Protein AF-A0A3D1G4Z1-F1 (afdb_monomer)

Radius of gyration: 46.93 Å; Cα contacts (8 Å, |Δi|>4): 241; chains: 1; bounding box: 98×48×116 Å

Secondary structure (DSSP, 8-state):
----S------SS--SS-HHHHHHHHHHTTSS-----HHHHHHHHHHT-BTTEETTEEGGGTTSHHHHHHHHHHHHHHH-PPPPPPHHHHHHHHHTS-------S--HHHHHHHHHHHHHHHHHHHHHHHHHHHHHHHHHHHHHHHHHHHHHHHHHHH----TTHHHHHHHHHHHHHHHHHH-S-HHHHHHHHHHHHHHHHHHHHHHHIIIIIHHHTT-HHHHHHHHHHHHHHHHHHHHHHH-SS--PPPPPTTTSSEEEEETTEEEEHHHHHHHHHHHHHHHHHHHHHHHSHHHHHHHHHHH-HHHHHHTT--HHHHHHH-

Mean predicted aligned error: 14.76 Å

Solvent-accessible surface area (backbone atoms only — not comparable to full-atom values): 18340 Å² total; per-residue (Å²): 127,91,70,67,98,64,81,76,76,79,78,89,65,79,71,93,61,50,71,69,59,51,46,47,52,31,31,78,70,68,76,42,80,82,63,68,52,74,66,58,51,51,52,49,54,59,72,62,49,53,96,67,18,48,85,95,44,54,58,87,64,46,83,44,70,68,43,43,50,54,54,47,52,51,41,26,76,77,70,68,46,82,64,69,72,50,72,67,56,51,50,50,56,49,71,75,51,86,87,74,90,77,80,88,63,78,42,63,68,56,54,47,52,52,50,53,52,50,53,54,50,50,52,54,52,48,52,37,43,53,51,43,52,50,51,51,50,48,27,54,50,25,54,51,47,56,57,47,52,57,51,51,49,41,32,62,54,67,74,45,64,64,63,30,56,67,53,45,55,50,51,26,55,48,41,31,48,56,36,45,75,75,33,88,48,46,63,60,18,53,67,51,16,54,62,49,18,53,51,54,38,48,51,51,49,41,50,45,37,68,72,49,47,67,82,30,72,95,36,63,69,60,35,33,54,50,27,40,52,48,28,54,52,51,52,50,51,47,34,71,75,70,40,89,63,87,80,83,75,77,65,28,79,86,40,67,45,58,56,68,80,48,102,70,31,64,49,44,34,51,45,54,50,47,36,53,47,32,53,49,51,50,52,50,49,50,44,41,48,73,73,36,69,66,26,50,53,49,54,41,34,48,75,40,44,69,62,30,42,76,72,73,43,61,51,71,62,49,65,62,74,95

Structure (mmCIF, N/CA/C/O backbone):
data_AF-A0A3D1G4Z1-F1
#
_entry.id   AF-A0A3D1G4Z1-F1
#
loop_
_atom_site.group_PDB
_atom_site.id
_atom_site.type_symbol
_atom_site.label_atom_id
_atom_site.label_alt_id
_atom_site.label_comp_id
_atom_site.label_asym_id
_atom_site.label_entity_id
_atom_site.label_seq_id
_atom_site.pdbx_PDB_ins_code
_atom_site.Cartn_x
_atom_site.Cartn_y
_atom_site.Cartn_z
_atom_site.occupancy
_atom_site.B_iso_or_equiv
_atom_site.auth_seq_id
_atom_site.auth_comp_id
_atom_site.auth_asym_id
_atom_site.auth_atom_id
_atom_site.pdbx_PDB_model_num
ATOM 1 N N . ASP A 1 1 ? 25.487 6.520 -45.404 1.00 34.69 1 ASP A N 1
ATOM 2 C CA . ASP A 1 1 ? 24.084 6.194 -45.075 1.00 34.69 1 ASP A CA 1
ATOM 3 C C . ASP A 1 1 ? 23.937 4.699 -44.858 1.00 34.69 1 ASP A C 1
ATOM 5 O O . ASP A 1 1 ? 24.035 3.944 -45.818 1.00 34.69 1 ASP A O 1
ATOM 9 N N . GLY A 1 2 ? 23.780 4.261 -43.602 1.00 41.38 2 GLY A N 1
ATOM 10 C CA . GLY A 1 2 ? 23.610 2.853 -43.200 1.00 41.38 2 GLY A CA 1
ATOM 11 C C . GLY A 1 2 ? 22.296 2.243 -43.693 1.00 41.38 2 GLY A C 1
ATOM 12 O O . GLY A 1 2 ? 21.424 1.873 -42.911 1.00 41.38 2 GLY A O 1
ATOM 13 N N . THR A 1 3 ? 22.143 2.178 -45.008 1.00 36.41 3 THR A N 1
ATOM 14 C CA . THR A 1 3 ? 20.987 1.608 -45.676 1.00 36.41 3 THR A CA 1
ATOM 15 C C . THR A 1 3 ? 21.224 0.123 -45.880 1.00 36.41 3 THR A C 1
ATOM 17 O O . THR A 1 3 ? 22.095 -0.271 -46.637 1.00 36.41 3 THR A O 1
ATOM 20 N N . SER A 1 4 ? 20.395 -0.661 -45.189 1.00 37.72 4 SER A N 1
ATOM 21 C CA . SER A 1 4 ? 19.897 -1.973 -45.595 1.00 37.72 4 SER A CA 1
ATOM 22 C C . SER A 1 4 ? 20.929 -3.078 -45.854 1.00 37.72 4 SER A C 1
ATOM 24 O O . SER A 1 4 ? 21.808 -2.977 -46.699 1.00 37.72 4 SER A O 1
ATOM 26 N N . GLY A 1 5 ? 20.709 -4.233 -45.224 1.00 41.78 5 GLY A N 1
ATOM 27 C CA . GLY A 1 5 ? 21.262 -5.523 -45.647 1.00 41.78 5 GLY A CA 1
ATOM 28 C C . GLY A 1 5 ? 20.735 -5.984 -47.014 1.00 41.78 5 GLY A C 1
ATOM 29 O O . GLY A 1 5 ? 20.356 -7.139 -47.176 1.00 41.78 5 GLY A O 1
ATOM 30 N N . SER A 1 6 ? 20.673 -5.093 -48.001 1.00 34.03 6 SER A N 1
ATOM 31 C CA . SER A 1 6 ? 20.605 -5.465 -49.401 1.00 34.03 6 SER A CA 1
ATOM 32 C C . SER A 1 6 ? 22.018 -5.806 -49.839 1.00 34.03 6 SER A C 1
ATOM 34 O O . SER A 1 6 ? 22.870 -4.924 -49.928 1.00 34.03 6 SER A O 1
ATOM 36 N N . VAL A 1 7 ? 22.253 -7.084 -50.126 1.00 39.06 7 VAL A N 1
ATOM 37 C CA . VAL A 1 7 ? 23.378 -7.509 -50.957 1.00 39.06 7 VAL A CA 1
ATOM 38 C C . VAL A 1 7 ? 23.274 -6.706 -52.255 1.00 39.06 7 VAL A C 1
ATOM 40 O O . VAL A 1 7 ? 22.438 -7.010 -53.107 1.00 39.06 7 VAL A O 1
ATOM 43 N N . MET A 1 8 ? 24.051 -5.629 -52.385 1.00 35.47 8 MET A N 1
ATOM 44 C CA . MET A 1 8 ? 24.253 -5.000 -53.681 1.00 35.47 8 MET A CA 1
ATOM 45 C C . MET A 1 8 ? 25.000 -6.026 -54.526 1.00 35.47 8 MET A C 1
ATOM 47 O O . MET A 1 8 ? 26.216 -6.164 -54.431 1.00 35.47 8 MET A O 1
ATOM 51 N N . LEU A 1 9 ? 24.268 -6.765 -55.356 1.00 39.78 9 LEU A N 1
ATOM 52 C CA . LEU A 1 9 ? 24.855 -7.324 -56.563 1.00 39.78 9 LEU A CA 1
ATOM 53 C C . LEU A 1 9 ? 25.221 -6.118 -57.423 1.00 39.78 9 LEU A C 1
ATOM 55 O O . LEU A 1 9 ? 24.351 -5.513 -58.049 1.00 39.78 9 LEU A O 1
ATOM 59 N N . MET A 1 10 ? 26.490 -5.712 -57.352 1.00 38.62 10 MET A N 1
ATOM 60 C CA . MET A 1 10 ? 27.015 -4.583 -58.106 1.00 38.62 10 MET A CA 1
ATOM 61 C C . MET A 1 10 ? 26.732 -4.800 -59.591 1.00 38.62 10 MET A C 1
ATOM 63 O O . MET A 1 10 ? 27.326 -5.662 -60.239 1.00 38.62 10 MET A O 1
ATOM 67 N N . SER A 1 11 ? 25.780 -4.043 -60.134 1.00 39.62 11 SER A N 1
ATOM 68 C CA . SER A 1 11 ? 25.512 -4.056 -61.563 1.00 39.62 11 SER A CA 1
ATOM 69 C C . SER A 1 11 ? 26.569 -3.207 -62.266 1.00 39.62 11 SER A C 1
ATOM 71 O O . SER A 1 11 ? 26.560 -1.985 -62.149 1.00 39.62 11 SER A O 1
ATOM 73 N N . GLY A 1 12 ? 27.451 -3.856 -63.022 1.00 46.31 12 GLY A N 1
ATOM 74 C CA . GLY A 1 12 ? 28.029 -3.292 -64.246 1.00 46.31 12 GLY A CA 1
ATOM 75 C C . GLY A 1 12 ? 28.887 -2.025 -64.139 1.00 46.31 12 GLY A C 1
ATOM 76 O O . GLY A 1 12 ? 28.889 -1.251 -65.092 1.00 46.31 12 GLY A O 1
ATOM 77 N N . ALA A 1 13 ? 29.633 -1.818 -63.053 1.00 48.66 13 ALA A N 1
ATOM 78 C CA . ALA A 1 13 ? 30.764 -0.884 -63.030 1.00 48.66 13 ALA A CA 1
ATOM 79 C C . ALA A 1 13 ? 32.092 -1.656 -62.942 1.00 48.66 13 ALA A C 1
ATOM 81 O O . ALA A 1 13 ? 32.100 -2.842 -62.608 1.00 48.66 13 ALA A O 1
ATOM 82 N N . THR A 1 14 ? 33.201 -0.997 -63.294 1.00 52.78 14 THR A N 1
ATOM 83 C CA . THR A 1 14 ? 34.571 -1.533 -63.186 1.00 52.78 14 THR A CA 1
ATOM 84 C C . THR A 1 14 ? 34.773 -2.248 -61.844 1.00 52.78 14 THR A C 1
ATOM 86 O O . THR A 1 14 ? 34.333 -1.689 -60.839 1.00 52.78 14 THR A O 1
ATOM 89 N N . PRO A 1 15 ? 35.417 -3.432 -61.797 1.00 57.22 15 PRO A N 1
ATOM 90 C CA . PRO A 1 15 ? 35.642 -4.146 -60.543 1.00 57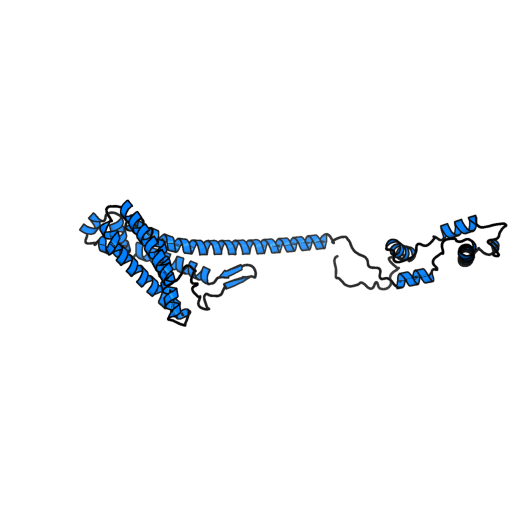.22 15 PRO A CA 1
ATOM 91 C C . PRO A 1 15 ? 36.267 -3.207 -59.504 1.00 57.22 15 PRO A C 1
ATOM 93 O O . PRO A 1 15 ? 37.321 -2.633 -59.764 1.00 57.22 15 PRO A O 1
ATOM 96 N N . GLU A 1 16 ? 35.620 -3.028 -58.347 1.00 62.16 16 GLU A N 1
ATOM 97 C CA . GLU A 1 16 ? 36.193 -2.247 -57.235 1.00 62.16 16 GLU A CA 1
ATOM 98 C C . GLU A 1 16 ? 37.461 -2.910 -56.670 1.00 62.16 16 GLU A C 1
ATOM 100 O O . GLU A 1 16 ? 38.280 -2.254 -56.030 1.00 62.16 16 GLU A O 1
ATOM 105 N N . LEU A 1 17 ? 37.633 -4.207 -56.942 1.00 70.00 17 LEU A N 1
ATOM 106 C CA . LEU A 1 17 ? 38.766 -5.021 -56.534 1.00 70.00 17 LEU A CA 1
ATOM 107 C C . LEU A 1 17 ? 39.486 -5.566 -57.775 1.00 70.00 17 LEU A C 1
ATOM 109 O O . LEU A 1 17 ? 38.895 -6.298 -58.572 1.00 70.00 17 LEU A O 1
ATOM 113 N N . ASP A 1 18 ? 40.760 -5.203 -57.936 1.00 79.62 18 ASP A N 1
ATOM 114 C CA . ASP A 1 18 ? 41.624 -5.750 -58.987 1.00 79.62 18 ASP A CA 1
ATOM 115 C C . ASP A 1 18 ? 41.819 -7.268 -58.807 1.00 79.62 18 ASP A C 1
ATOM 117 O O . ASP A 1 18 ? 41.839 -7.759 -57.679 1.00 79.62 18 ASP A O 1
ATOM 121 N N . GLN A 1 19 ? 41.994 -8.023 -59.898 1.00 78.31 19 GLN A N 1
ATOM 122 C CA . GLN A 1 19 ? 42.144 -9.488 -59.841 1.00 78.31 19 GLN A CA 1
ATOM 123 C C . GLN A 1 19 ? 43.360 -9.901 -59.007 1.00 78.31 19 GLN A C 1
ATOM 125 O O . GLN A 1 19 ? 43.271 -10.822 -58.196 1.00 78.31 19 GLN A O 1
ATOM 130 N N . THR A 1 20 ? 44.464 -9.167 -59.143 1.00 78.06 20 THR A N 1
ATOM 131 C CA . THR A 1 20 ? 45.687 -9.388 -58.364 1.00 78.06 20 THR A CA 1
ATOM 132 C C . THR A 1 20 ? 45.443 -9.140 -56.877 1.00 78.06 20 THR A C 1
ATOM 134 O O . THR A 1 20 ? 45.856 -9.932 -56.034 1.00 78.06 20 THR A O 1
ATOM 137 N N . ALA A 1 21 ? 44.720 -8.065 -56.548 1.00 79.50 21 ALA A N 1
ATOM 138 C CA . ALA A 1 21 ? 44.373 -7.723 -55.171 1.00 79.50 21 ALA A CA 1
ATOM 139 C C . ALA A 1 21 ? 43.399 -8.741 -54.554 1.00 79.50 21 ALA A C 1
ATOM 141 O O . ALA A 1 21 ? 43.578 -9.142 -53.407 1.00 79.50 21 ALA A O 1
ATOM 142 N N . ALA A 1 22 ? 42.405 -9.202 -55.318 1.00 81.06 22 ALA A N 1
ATOM 143 C CA . ALA A 1 22 ? 41.462 -10.236 -54.897 1.00 81.06 22 ALA A CA 1
ATOM 144 C C . ALA A 1 22 ? 42.171 -11.560 -54.598 1.00 81.06 22 ALA A C 1
ATOM 146 O O . ALA A 1 22 ? 41.915 -12.181 -53.567 1.00 81.06 22 ALA A O 1
ATOM 147 N N . TYR A 1 23 ? 43.093 -11.976 -55.468 1.00 83.50 23 TYR A N 1
ATOM 148 C CA . TYR A 1 23 ? 43.880 -13.180 -55.240 1.00 83.50 23 TYR A CA 1
ATOM 149 C C . TYR A 1 23 ? 44.808 -13.028 -54.031 1.00 83.50 23 TYR A C 1
ATOM 151 O O . TYR A 1 23 ? 44.869 -13.928 -53.198 1.00 83.50 23 TYR A O 1
ATOM 159 N N . GLN A 1 24 ? 45.457 -11.870 -53.869 1.00 82.75 24 GLN A N 1
ATOM 160 C CA . GLN A 1 24 ? 46.301 -11.606 -52.703 1.00 82.75 24 GLN A CA 1
ATOM 161 C C . GLN A 1 24 ? 45.509 -11.691 -51.391 1.00 82.75 24 GLN A C 1
ATOM 163 O O . GLN A 1 24 ? 45.987 -12.296 -50.439 1.00 82.75 24 GLN A O 1
ATOM 168 N N . MET A 1 25 ? 44.269 -11.189 -51.349 1.00 82.25 25 MET A N 1
ATOM 169 C CA . MET A 1 25 ? 43.396 -11.349 -50.178 1.00 82.25 25 MET A CA 1
ATOM 170 C C . MET A 1 25 ? 43.099 -12.821 -49.860 1.00 82.25 25 MET A C 1
ATOM 172 O O . MET A 1 25 ? 43.007 -13.188 -48.689 1.00 82.25 25 MET A O 1
ATOM 176 N N . LEU A 1 26 ? 42.962 -13.677 -50.880 1.00 85.00 26 LEU A N 1
ATOM 177 C CA . LEU A 1 26 ? 42.808 -15.120 -50.674 1.00 85.00 26 LEU A CA 1
ATOM 178 C C . LEU A 1 26 ? 44.094 -15.755 -50.137 1.00 85.00 26 LEU A C 1
ATOM 180 O O . LEU A 1 26 ? 44.009 -16.621 -49.270 1.00 85.00 26 LEU A O 1
ATOM 184 N N . VAL A 1 27 ? 45.265 -15.325 -50.613 1.00 85.38 27 VAL A N 1
ATOM 185 C CA . VAL A 1 27 ? 46.567 -15.790 -50.103 1.00 85.38 27 VAL A CA 1
ATOM 186 C C . VAL A 1 27 ? 46.756 -15.377 -48.642 1.00 85.38 27 VAL A C 1
ATOM 188 O O . VAL A 1 27 ? 47.056 -16.228 -47.807 1.00 85.38 27 VAL A O 1
ATOM 191 N N . ASP A 1 28 ? 46.499 -14.111 -48.307 1.00 85.56 28 ASP A N 1
ATOM 192 C CA . ASP A 1 28 ? 46.631 -13.575 -46.945 1.00 85.56 28 ASP A CA 1
ATOM 193 C C . ASP A 1 28 ? 45.689 -14.283 -45.954 1.00 85.56 28 ASP A C 1
ATOM 195 O O . ASP A 1 28 ? 46.035 -14.502 -44.792 1.00 85.56 28 ASP A O 1
ATOM 199 N N . ALA A 1 29 ? 44.502 -14.683 -46.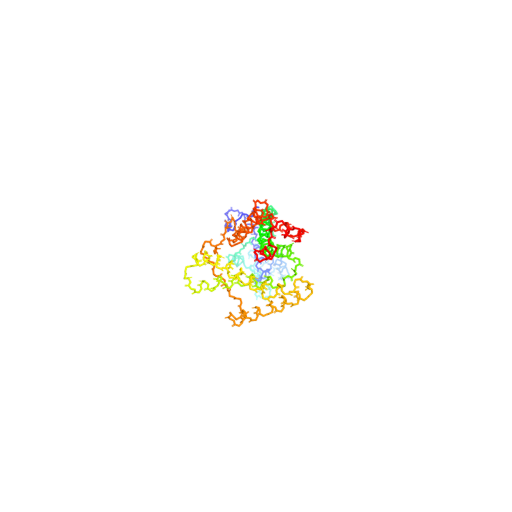419 1.00 84.56 29 ALA A N 1
ATOM 200 C CA . ALA A 1 29 ? 43.537 -15.460 -45.645 1.00 84.56 29 ALA A CA 1
ATOM 201 C C . ALA A 1 29 ? 43.822 -16.979 -45.635 1.00 84.56 29 ALA A C 1
ATOM 203 O O . ALA A 1 29 ? 43.105 -17.730 -44.971 1.00 84.56 29 ALA A O 1
ATOM 204 N N . GLY A 1 30 ? 44.854 -17.444 -46.349 1.00 84.31 30 GLY A N 1
ATOM 205 C CA . GLY A 1 30 ? 45.249 -18.854 -46.433 1.00 84.31 30 GLY A CA 1
ATOM 206 C C . GLY A 1 30 ? 44.356 -19.726 -47.325 1.00 84.31 30 GLY A C 1
ATOM 207 O O . GLY A 1 30 ? 44.423 -20.951 -47.242 1.00 84.31 30 GLY A O 1
ATOM 208 N N . PHE A 1 31 ? 43.516 -19.119 -48.167 1.00 82.06 31 PHE A N 1
ATOM 209 C CA . PHE A 1 31 ? 42.617 -19.803 -49.105 1.00 82.06 31 PHE A CA 1
ATOM 210 C C . PHE A 1 31 ? 43.238 -20.055 -50.489 1.00 82.06 31 PHE A C 1
ATOM 212 O O . PHE A 1 31 ? 42.678 -20.826 -51.269 1.00 82.06 31 PHE A O 1
ATOM 219 N N . ALA A 1 32 ? 44.380 -19.439 -50.805 1.00 83.69 32 ALA A N 1
ATOM 220 C CA . ALA A 1 32 ? 45.099 -19.625 -52.066 1.00 83.69 32 ALA A CA 1
ATOM 221 C C . ALA A 1 32 ? 46.622 -19.720 -51.854 1.00 83.69 32 ALA A C 1
ATOM 223 O O . ALA A 1 32 ? 47.145 -19.270 -50.835 1.00 83.69 32 ALA A O 1
ATOM 224 N N . ALA A 1 33 ? 47.336 -20.325 -52.808 1.00 78.25 33 ALA A N 1
ATOM 225 C CA . ALA A 1 33 ? 48.791 -20.477 -52.744 1.00 78.25 33 ALA A CA 1
ATOM 226 C C . ALA A 1 33 ? 49.513 -19.172 -53.120 1.00 78.25 33 ALA A C 1
ATOM 228 O O . ALA A 1 33 ? 49.091 -18.475 -54.048 1.00 78.25 33 ALA A O 1
ATOM 229 N N . GLU A 1 34 ? 50.614 -18.868 -52.424 1.00 74.44 34 GLU A N 1
ATOM 230 C CA . GLU A 1 34 ? 51.455 -17.701 -52.707 1.00 74.44 34 GLU A CA 1
ATOM 231 C C . GLU A 1 34 ? 52.036 -17.799 -54.124 1.00 74.44 34 GLU A C 1
ATOM 233 O O . GLU A 1 34 ? 52.624 -18.812 -54.502 1.00 74.44 34 GLU A O 1
ATOM 238 N N . THR A 1 35 ? 51.841 -16.744 -54.916 1.00 73.00 35 THR A N 1
ATOM 239 C CA . THR A 1 35 ? 52.317 -16.662 -56.299 1.00 73.00 35 THR A CA 1
ATOM 240 C C . THR A 1 35 ? 53.499 -15.702 -56.412 1.00 73.00 35 THR A C 1
ATOM 242 O O . THR A 1 35 ? 53.707 -14.802 -55.597 1.00 73.00 35 THR A O 1
ATOM 245 N N . ILE A 1 36 ? 54.288 -15.893 -57.456 1.00 74.50 36 ILE A N 1
ATOM 246 C CA . ILE A 1 36 ? 55.434 -15.069 -57.839 1.00 74.50 36 ILE A CA 1
ATOM 247 C C . ILE A 1 36 ? 54.963 -13.992 -58.814 1.00 74.50 36 ILE A C 1
ATOM 249 O O . ILE A 1 36 ? 54.297 -14.283 -59.805 1.00 74.50 36 ILE A O 1
ATOM 253 N N . SER A 1 37 ? 55.326 -12.735 -58.551 1.00 75.00 37 SER A N 1
ATOM 254 C CA . SER A 1 37 ? 54.995 -11.627 -59.451 1.00 75.00 37 SER A CA 1
ATOM 255 C C . SER A 1 37 ? 55.695 -11.771 -60.807 1.00 75.00 37 SER A C 1
ATOM 257 O O . SER A 1 37 ? 56.765 -12.377 -60.913 1.00 75.00 37 SER A O 1
ATOM 259 N N . SER A 1 38 ? 55.122 -11.153 -61.846 1.00 74.50 38 SER A N 1
ATOM 260 C CA . SER A 1 38 ? 55.712 -11.128 -63.196 1.00 74.50 38 SER A CA 1
ATOM 261 C C . SER A 1 38 ? 57.148 -10.584 -63.199 1.00 74.50 38 SER A C 1
ATOM 263 O O . SER A 1 38 ? 57.990 -11.070 -63.953 1.00 74.50 38 SER A O 1
ATOM 265 N N . ASP A 1 39 ? 57.452 -9.637 -62.307 1.00 78.12 39 ASP A N 1
ATOM 266 C CA . ASP A 1 39 ? 58.796 -9.083 -62.130 1.00 78.12 39 ASP A CA 1
ATOM 267 C C . ASP A 1 39 ? 59.773 -10.119 -61.562 1.00 78.12 39 ASP A C 1
ATOM 269 O O . ASP A 1 39 ? 60.824 -10.352 -62.153 1.00 78.12 39 ASP A O 1
ATOM 273 N N . LYS A 1 40 ? 59.396 -10.833 -60.491 1.00 80.81 40 LYS A N 1
ATOM 274 C CA . LYS A 1 40 ? 60.226 -11.901 -59.905 1.00 80.81 40 LYS A CA 1
ATOM 275 C C . LYS A 1 40 ? 60.431 -13.073 -60.869 1.00 80.81 40 LYS A C 1
ATOM 277 O O . LYS A 1 40 ? 61.512 -13.664 -60.921 1.00 80.81 40 LYS A O 1
ATOM 282 N N . ARG A 1 41 ? 59.408 -13.402 -61.664 1.00 83.50 41 ARG A N 1
ATOM 283 C CA . ARG A 1 41 ? 59.499 -14.384 -62.756 1.00 83.50 41 ARG A CA 1
ATOM 284 C C . ARG A 1 41 ? 60.535 -13.936 -63.792 1.00 83.50 41 ARG A C 1
ATOM 286 O O . ARG A 1 41 ? 61.402 -14.720 -64.164 1.00 83.50 41 ARG A O 1
ATOM 293 N N . ASN A 1 42 ? 60.480 -12.675 -64.226 1.00 85.19 42 ASN A N 1
ATOM 294 C CA . ASN A 1 42 ? 61.434 -12.109 -65.184 1.00 85.19 42 ASN A CA 1
ATOM 295 C C . ASN A 1 42 ? 62.869 -12.078 -64.633 1.00 85.19 42 ASN A C 1
ATOM 297 O O . ASN A 1 42 ? 63.795 -12.433 -65.356 1.00 85.19 42 ASN A O 1
ATOM 301 N N . GLU A 1 43 ? 63.057 -11.713 -63.364 1.00 85.56 43 GLU A N 1
ATOM 302 C CA . GLU A 1 43 ? 64.358 -11.765 -62.680 1.00 85.56 43 GLU A CA 1
ATOM 303 C C . GLU A 1 43 ? 64.928 -13.186 -62.665 1.00 85.56 43 GLU A C 1
ATOM 305 O O . GLU A 1 43 ? 66.083 -13.396 -63.033 1.00 85.56 43 GLU A O 1
ATOM 310 N N . SER A 1 44 ? 64.092 -14.176 -62.350 1.00 84.12 44 SER A N 1
ATOM 311 C CA . SER A 1 44 ? 64.490 -15.586 -62.375 1.00 84.12 44 SER A CA 1
ATOM 312 C C . SER A 1 44 ? 64.883 -16.045 -63.786 1.00 84.12 44 SER A C 1
ATOM 314 O O . SER A 1 44 ? 65.866 -16.760 -63.962 1.00 84.12 44 SER A O 1
ATOM 316 N N . LEU A 1 45 ? 64.157 -15.619 -64.827 1.00 84.81 45 LEU A N 1
ATOM 317 C CA . LEU A 1 45 ? 64.512 -15.942 -66.216 1.00 84.81 45 LEU A CA 1
ATOM 318 C C . LEU A 1 45 ? 65.871 -15.350 -66.613 1.00 84.81 45 LEU A C 1
ATOM 320 O O . LEU A 1 45 ? 66.600 -15.976 -67.378 1.00 84.81 45 LEU A O 1
ATOM 324 N N . ILE A 1 46 ? 66.216 -14.166 -66.099 1.00 85.81 46 ILE A N 1
ATOM 325 C CA . ILE A 1 46 ? 67.525 -13.538 -66.321 1.00 85.81 46 ILE A CA 1
ATOM 326 C C . ILE A 1 46 ? 68.623 -14.307 -65.579 1.00 85.81 46 ILE A C 1
ATOM 328 O O . ILE A 1 46 ? 69.685 -14.544 -66.149 1.00 85.81 46 ILE A O 1
ATOM 332 N N . GLU A 1 47 ? 68.371 -14.717 -64.335 1.00 85.81 47 GLU A N 1
ATOM 333 C CA . GLU A 1 47 ? 69.332 -15.457 -63.510 1.00 85.81 47 GLU A CA 1
ATOM 334 C C . GLU A 1 47 ? 69.693 -16.824 -64.112 1.00 85.81 47 GLU A C 1
ATOM 336 O O . GLU A 1 47 ? 70.863 -17.203 -64.138 1.00 85.81 47 GLU A O 1
ATOM 341 N N . PHE A 1 48 ? 68.706 -17.547 -64.647 1.00 83.44 48 PHE A N 1
ATOM 342 C CA . PHE A 1 48 ? 68.883 -18.899 -65.188 1.00 83.44 48 PHE A CA 1
ATOM 343 C C . PHE A 1 48 ? 69.131 -18.946 -66.709 1.00 83.44 48 PHE A C 1
ATOM 345 O O . PHE A 1 48 ? 69.112 -20.027 -67.308 1.00 83.44 48 PHE A O 1
ATOM 352 N N . ALA A 1 49 ? 69.375 -17.799 -67.350 1.00 83.62 49 ALA A N 1
ATOM 353 C CA . ALA A 1 49 ? 69.730 -17.729 -68.764 1.00 83.62 49 ALA A CA 1
ATOM 354 C C . ALA A 1 49 ? 71.215 -18.067 -68.988 1.00 83.62 49 ALA A C 1
ATOM 356 O O . ALA A 1 49 ? 72.106 -17.261 -68.722 1.00 83.62 49 ALA A O 1
ATOM 357 N N . GLU A 1 50 ? 71.495 -19.237 -69.566 1.00 80.62 50 GLU A N 1
ATOM 358 C CA . GLU A 1 50 ? 72.854 -19.691 -69.884 1.00 80.62 50 GLU A CA 1
ATOM 359 C C . GLU A 1 50 ? 73.062 -19.744 -71.407 1.00 80.62 50 GLU A C 1
ATOM 361 O O . GLU A 1 50 ? 72.268 -20.318 -72.151 1.00 80.62 50 GLU A O 1
ATOM 366 N N . ASN A 1 51 ? 74.150 -19.145 -71.908 1.00 77.62 51 ASN A N 1
ATOM 367 C CA . ASN A 1 51 ? 74.527 -19.170 -73.334 1.00 77.62 51 ASN A CA 1
ATOM 368 C C . ASN A 1 51 ? 73.413 -18.729 -74.312 1.00 77.62 51 ASN A C 1
ATOM 370 O O . ASN A 1 51 ? 73.299 -19.248 -75.423 1.00 77.62 51 ASN A O 1
ATOM 374 N N . GLY A 1 52 ? 72.584 -17.761 -73.910 1.00 78.88 52 GLY A N 1
ATOM 375 C CA . GLY A 1 52 ? 71.514 -17.223 -74.756 1.00 78.88 52 GLY A CA 1
ATOM 376 C C . GLY A 1 52 ? 70.270 -18.115 -74.857 1.00 78.88 52 GLY A C 1
ATOM 377 O O . GLY A 1 52 ? 69.446 -17.910 -75.758 1.00 78.88 52 GLY A O 1
ATOM 378 N N . ARG A 1 53 ? 70.125 -19.099 -73.960 1.00 80.44 53 ARG A N 1
ATOM 379 C CA . ARG A 1 53 ? 68.982 -20.018 -73.891 1.00 80.44 53 ARG A CA 1
ATOM 380 C C . ARG A 1 53 ? 68.567 -20.284 -72.442 1.00 80.44 53 ARG A C 1
ATOM 382 O O . ARG A 1 53 ? 69.361 -20.136 -71.519 1.00 80.44 53 ARG A O 1
ATOM 389 N N . ILE A 1 54 ? 67.327 -20.722 -72.267 1.00 82.00 54 ILE A N 1
ATOM 390 C CA . ILE A 1 54 ? 66.811 -21.303 -71.024 1.00 82.00 54 ILE A CA 1
ATOM 391 C C . ILE A 1 54 ? 66.409 -22.736 -71.374 1.00 82.00 54 ILE A C 1
ATOM 393 O O . ILE A 1 54 ? 65.399 -22.962 -72.041 1.00 82.00 54 ILE A O 1
ATOM 397 N N . GLY A 1 55 ? 67.277 -23.698 -71.047 1.00 79.31 55 GLY A N 1
ATOM 398 C CA . GLY A 1 55 ? 67.157 -25.069 -71.554 1.00 79.31 55 GLY A CA 1
ATOM 399 C C . GLY A 1 55 ? 67.184 -25.113 -73.088 1.00 79.31 55 GLY A C 1
ATOM 400 O O . GLY A 1 55 ? 68.122 -24.626 -73.725 1.00 79.31 55 GLY A O 1
ATOM 401 N N . ASP A 1 56 ? 66.119 -25.650 -73.686 1.00 77.44 56 ASP A N 1
ATOM 402 C CA . ASP A 1 56 ? 65.946 -25.730 -75.141 1.00 77.44 56 ASP A CA 1
ATOM 403 C C . ASP A 1 56 ? 65.262 -24.496 -75.756 1.00 77.44 56 ASP A C 1
ATOM 405 O O . ASP A 1 56 ? 65.098 -24.439 -76.975 1.00 77.44 56 ASP A O 1
ATOM 409 N N . ILE A 1 57 ? 64.914 -23.476 -74.965 1.00 83.81 57 ILE A N 1
ATOM 410 C CA . ILE A 1 57 ? 64.177 -22.292 -75.428 1.00 83.81 57 ILE A CA 1
ATOM 411 C C . ILE A 1 57 ? 65.162 -21.135 -75.699 1.00 83.81 57 ILE A C 1
ATOM 413 O O . ILE A 1 57 ? 65.866 -20.705 -74.781 1.00 83.81 57 ILE A O 1
ATOM 417 N N . PRO A 1 58 ? 65.265 -20.610 -76.938 1.00 84.38 58 PRO A N 1
ATOM 418 C CA . PRO A 1 58 ? 66.099 -19.443 -77.236 1.00 84.38 58 PRO A CA 1
ATOM 419 C C . PRO A 1 58 ? 65.571 -18.165 -76.568 1.00 84.38 58 PRO A C 1
ATOM 421 O O . PRO A 1 58 ? 64.376 -17.891 -76.619 1.00 84.38 58 PRO A O 1
ATOM 424 N N . LEU A 1 59 ? 66.450 -17.300 -76.048 1.00 83.94 59 LEU A N 1
ATOM 425 C CA . LEU A 1 59 ? 66.017 -16.004 -75.492 1.00 83.94 59 LEU A CA 1
ATOM 426 C C . LEU A 1 59 ? 65.323 -15.106 -76.532 1.00 83.94 59 LEU A C 1
ATOM 428 O O . LEU A 1 59 ? 64.489 -14.273 -76.185 1.00 83.94 59 LEU A O 1
ATOM 432 N N . SER A 1 60 ? 65.635 -15.290 -77.817 1.00 82.81 60 SER A N 1
ATOM 433 C CA . SER A 1 60 ? 65.037 -14.534 -78.923 1.00 82.81 60 SER A CA 1
ATOM 434 C C . SER A 1 60 ? 63.538 -14.783 -79.104 1.00 82.81 60 SER A C 1
ATOM 436 O O . SER A 1 60 ? 62.870 -13.952 -79.715 1.00 82.81 60 SER A O 1
ATOM 438 N N . THR A 1 61 ? 62.998 -15.881 -78.567 1.00 83.31 61 THR A N 1
ATOM 439 C CA . THR A 1 61 ? 61.564 -16.200 -78.632 1.00 83.31 61 THR A CA 1
ATOM 440 C C . THR A 1 61 ? 60.780 -15.704 -77.414 1.00 83.31 61 THR A C 1
ATOM 442 O O . THR A 1 61 ? 59.570 -15.872 -77.380 1.00 83.31 61 THR A O 1
ATOM 445 N N . LEU A 1 62 ? 61.430 -15.073 -76.425 1.00 85.06 62 LEU A N 1
ATOM 446 C CA . LEU A 1 62 ? 60.807 -14.595 -75.176 1.00 85.06 62 LEU A CA 1
ATOM 447 C C . LEU A 1 62 ? 60.248 -13.165 -75.268 1.00 85.06 62 LEU A C 1
ATOM 449 O O . LEU A 1 62 ? 60.168 -12.438 -74.274 1.00 85.06 62 LEU A O 1
ATOM 453 N N . ASN A 1 63 ? 59.876 -12.729 -76.468 1.00 84.12 63 ASN A N 1
ATOM 454 C CA . ASN A 1 63 ? 59.345 -11.390 -76.713 1.00 84.12 63 ASN A CA 1
ATOM 455 C C . ASN A 1 63 ? 57.880 -11.225 -76.266 1.00 84.12 63 ASN A C 1
ATOM 457 O O . ASN A 1 63 ? 57.427 -10.092 -76.109 1.00 84.12 63 ASN A O 1
ATOM 461 N N . THR A 1 64 ? 57.159 -12.317 -76.009 1.00 86.50 64 THR A N 1
ATOM 462 C CA . THR A 1 64 ? 55.787 -12.314 -75.476 1.00 86.50 64 THR A CA 1
ATOM 463 C C . THR A 1 64 ? 55.741 -12.790 -74.019 1.00 86.50 64 THR A C 1
ATOM 465 O O . THR A 1 64 ? 56.625 -13.520 -73.571 1.00 86.50 64 THR A O 1
ATOM 468 N N . GLU A 1 65 ? 54.715 -12.370 -73.268 1.00 82.06 65 GLU A N 1
ATOM 469 C CA . GLU A 1 65 ? 54.472 -12.829 -71.885 1.00 82.06 65 GLU A CA 1
ATOM 470 C C . GLU A 1 65 ? 54.297 -14.352 -71.817 1.00 82.06 65 GLU A C 1
ATOM 472 O O . GLU A 1 65 ? 54.953 -15.017 -71.025 1.00 82.06 65 GLU A O 1
ATOM 477 N N . GLU A 1 66 ? 53.520 -14.920 -72.739 1.00 82.06 66 GLU A N 1
ATOM 478 C CA . GLU A 1 66 ? 53.261 -16.362 -72.829 1.00 82.06 66 GLU A CA 1
ATOM 479 C C . GLU A 1 66 ? 54.539 -17.189 -73.070 1.00 82.06 66 GLU A C 1
ATOM 481 O O . GLU A 1 66 ? 54.718 -18.274 -72.511 1.00 82.06 66 GLU A O 1
ATOM 486 N N . ALA A 1 67 ? 55.478 -16.661 -73.863 1.00 84.00 67 ALA A N 1
ATOM 487 C CA . ALA A 1 67 ? 56.760 -17.320 -74.084 1.00 84.00 67 ALA A CA 1
ATOM 488 C C . ALA A 1 67 ? 57.653 -17.272 -72.834 1.00 84.00 67 ALA A C 1
ATOM 490 O O . ALA A 1 67 ? 58.333 -18.255 -72.534 1.00 84.00 67 ALA A O 1
ATOM 491 N N . ARG A 1 68 ? 57.632 -16.158 -72.084 1.00 85.62 68 ARG A N 1
ATOM 492 C CA . ARG A 1 68 ? 58.330 -16.029 -70.790 1.00 85.62 68 ARG A CA 1
ATOM 493 C C . ARG A 1 68 ? 57.752 -16.973 -69.741 1.00 85.62 68 ARG A C 1
ATOM 495 O O . ARG A 1 68 ? 58.511 -17.630 -69.038 1.00 85.62 68 ARG A O 1
ATOM 502 N N . ASP A 1 69 ? 56.435 -17.087 -69.693 1.00 85.00 69 ASP A N 1
ATOM 503 C CA . ASP A 1 69 ? 55.708 -18.016 -68.832 1.00 85.00 69 ASP A CA 1
ATOM 504 C C . ASP A 1 69 ? 56.061 -19.475 -69.113 1.00 85.00 69 ASP A C 1
ATOM 506 O O . ASP A 1 69 ? 56.426 -20.211 -68.200 1.00 85.00 69 ASP A O 1
ATOM 510 N N . THR A 1 70 ? 56.060 -19.871 -70.386 1.00 84.56 70 THR A N 1
ATOM 511 C CA . THR A 1 70 ? 56.431 -21.233 -70.797 1.00 84.56 70 THR A CA 1
ATOM 512 C C . THR A 1 70 ? 57.888 -21.553 -70.443 1.00 84.56 70 THR A C 1
ATOM 514 O O . THR A 1 70 ? 58.205 -22.656 -69.994 1.00 84.56 70 THR A O 1
ATOM 517 N N . ALA A 1 71 ? 58.794 -20.585 -70.618 1.00 84.25 71 ALA A N 1
ATOM 518 C CA . ALA A 1 71 ? 60.191 -20.740 -70.222 1.00 84.25 71 ALA A CA 1
ATOM 519 C C . ALA A 1 71 ? 60.362 -20.837 -68.702 1.00 84.25 71 ALA A C 1
ATOM 521 O O . ALA A 1 71 ? 61.227 -21.572 -68.225 1.00 84.25 71 ALA A O 1
ATOM 522 N N . TYR A 1 72 ? 59.523 -20.136 -67.942 1.00 85.12 72 TYR A N 1
ATOM 523 C CA . TYR A 1 72 ? 59.525 -20.213 -66.491 1.00 85.12 72 TYR A CA 1
ATOM 524 C C . TYR A 1 72 ? 58.974 -21.553 -65.989 1.00 85.12 72 TYR A C 1
ATOM 526 O O . TYR A 1 72 ? 59.588 -22.172 -65.125 1.00 85.12 72 TYR A O 1
ATOM 534 N N . ASP A 1 73 ? 57.891 -22.064 -66.577 1.00 84.81 73 ASP A N 1
ATOM 535 C CA . ASP A 1 73 ? 57.329 -23.380 -66.234 1.00 84.81 73 ASP A CA 1
ATOM 536 C C . ASP A 1 73 ? 58.337 -24.510 -66.458 1.00 84.81 73 ASP A C 1
ATOM 538 O O . ASP A 1 73 ? 58.429 -25.452 -65.667 1.00 84.81 73 ASP A O 1
ATOM 542 N N . TRP A 1 74 ? 59.158 -24.388 -67.505 1.00 84.69 74 TRP A N 1
ATOM 543 C CA . TRP A 1 74 ? 60.276 -25.298 -67.726 1.00 84.69 74 TRP A CA 1
ATOM 544 C C . TRP A 1 74 ? 61.299 -25.241 -66.577 1.00 84.69 74 TRP A C 1
ATOM 546 O O . TRP A 1 74 ? 61.760 -26.280 -66.104 1.00 84.69 74 TRP A O 1
ATOM 556 N N . LEU A 1 75 ? 61.631 -24.047 -66.070 1.00 84.56 75 LEU A N 1
ATOM 557 C CA . LEU A 1 75 ? 62.520 -23.891 -64.911 1.00 84.56 75 LEU A CA 1
ATOM 558 C C . LEU A 1 75 ? 61.908 -24.455 -63.623 1.00 84.56 75 LEU A C 1
ATOM 560 O O . LEU A 1 75 ? 62.621 -25.079 -62.839 1.00 84.56 75 LEU A O 1
ATOM 564 N N . VAL A 1 76 ? 60.602 -24.300 -63.412 1.00 84.38 76 VAL A N 1
ATOM 565 C CA . VAL A 1 76 ? 59.887 -24.901 -62.273 1.00 84.38 76 VAL A CA 1
ATOM 566 C C . VAL A 1 76 ? 60.047 -26.424 -62.283 1.00 84.38 76 VAL A C 1
ATOM 568 O O . VAL A 1 76 ? 60.472 -27.006 -61.284 1.00 84.38 76 VAL A O 1
ATOM 571 N N . LEU A 1 77 ? 59.804 -27.066 -63.430 1.00 83.88 77 LEU A N 1
ATOM 572 C CA . LEU A 1 77 ? 59.885 -28.523 -63.589 1.00 83.88 77 LEU A CA 1
ATOM 573 C C . LEU A 1 77 ? 61.315 -29.073 -63.477 1.00 83.88 77 LEU A C 1
ATOM 575 O O . LEU A 1 77 ? 61.525 -30.136 -62.892 1.00 83.88 77 LEU A O 1
ATOM 579 N N . ASN A 1 78 ? 62.300 -28.368 -64.039 1.00 84.69 78 ASN A N 1
ATOM 580 C CA . ASN A 1 78 ? 63.658 -28.894 -64.201 1.00 84.69 78 ASN A CA 1
ATOM 581 C C . ASN A 1 78 ? 64.663 -28.379 -63.161 1.00 84.69 78 ASN A C 1
ATOM 583 O O . ASN A 1 78 ? 65.702 -29.009 -62.955 1.00 84.69 78 ASN A O 1
ATOM 587 N N . ARG A 1 79 ? 64.399 -27.231 -62.528 1.00 80.69 79 ARG A N 1
ATOM 588 C CA . ARG A 1 79 ? 65.302 -26.568 -61.569 1.00 80.69 79 ARG A CA 1
ATOM 589 C C . ARG A 1 79 ? 64.670 -26.347 -60.191 1.00 80.69 79 ARG A C 1
ATOM 591 O O . ARG A 1 79 ? 65.368 -25.885 -59.294 1.00 80.69 79 ARG A O 1
ATOM 598 N N . GLY A 1 80 ? 63.404 -26.727 -59.997 1.00 78.88 80 GLY A N 1
ATOM 599 C CA . GLY A 1 80 ? 62.740 -26.705 -58.690 1.00 78.88 80 GLY A CA 1
ATOM 600 C C . GLY A 1 80 ? 62.375 -25.304 -58.198 1.00 78.88 80 GLY A C 1
ATOM 601 O O . GLY A 1 80 ? 62.355 -25.074 -56.990 1.00 78.88 80 GLY A O 1
ATOM 602 N N . LEU A 1 81 ? 62.124 -24.364 -59.115 1.00 81.75 81 LEU A N 1
ATOM 603 C CA . LEU A 1 81 ? 61.617 -23.035 -58.763 1.00 81.75 81 LEU A CA 1
ATOM 604 C C . LEU A 1 81 ? 60.159 -23.124 -58.262 1.00 81.75 81 LEU A C 1
ATOM 606 O O . LEU A 1 81 ? 59.455 -24.073 -58.614 1.00 81.75 81 LEU A O 1
ATOM 610 N N . PRO A 1 82 ? 59.683 -22.155 -57.456 1.00 79.25 82 PRO A N 1
ATOM 611 C CA . PRO A 1 82 ? 58.284 -22.100 -57.041 1.00 79.25 82 PRO A CA 1
ATOM 612 C C . PRO A 1 82 ? 57.348 -22.033 -58.260 1.00 79.25 82 PRO A C 1
ATOM 614 O O . PRO A 1 82 ? 57.624 -21.262 -59.180 1.00 79.25 82 PRO A O 1
ATOM 617 N N . PRO A 1 83 ? 56.250 -22.808 -58.295 1.00 77.69 83 PRO A N 1
ATOM 618 C CA . PRO A 1 83 ? 55.312 -22.759 -59.407 1.00 77.69 83 PRO A CA 1
ATOM 619 C C . PRO A 1 83 ? 54.628 -21.391 -59.475 1.00 77.69 83 PRO A C 1
ATOM 621 O O . PRO A 1 83 ? 54.220 -20.836 -58.453 1.00 77.69 83 PRO A O 1
ATOM 624 N N . ARG A 1 84 ? 54.475 -20.857 -60.690 1.00 81.31 84 ARG A N 1
ATOM 625 C CA . ARG A 1 84 ? 53.565 -19.733 -60.927 1.00 81.31 84 ARG A CA 1
ATOM 626 C C . ARG A 1 84 ? 52.129 -20.251 -60.924 1.00 81.31 84 ARG A C 1
ATOM 628 O O . ARG A 1 84 ? 51.879 -21.383 -61.330 1.00 81.31 84 ARG A O 1
ATOM 635 N N . VAL A 1 85 ? 51.193 -19.412 -60.508 1.00 77.12 85 VAL A N 1
ATOM 636 C CA . VAL A 1 85 ? 49.762 -19.706 -60.634 1.00 77.12 85 VAL A CA 1
ATOM 637 C C . VAL A 1 85 ? 49.302 -19.197 -61.993 1.00 77.12 85 VAL A C 1
ATOM 639 O O . VAL A 1 85 ? 49.563 -18.042 -62.331 1.00 77.12 85 VAL A O 1
ATOM 642 N N . ALA A 1 86 ? 48.658 -20.050 -62.790 1.00 76.12 86 ALA A N 1
ATOM 643 C CA . ALA A 1 86 ? 48.143 -19.637 -64.092 1.00 76.12 86 ALA A CA 1
ATOM 644 C C . ALA A 1 86 ? 46.969 -18.655 -63.929 1.00 76.12 86 ALA A C 1
ATOM 646 O O . ALA A 1 86 ? 46.173 -18.779 -62.996 1.00 76.12 86 ALA A O 1
ATOM 647 N N . ASP A 1 87 ? 46.800 -17.722 -64.869 1.00 73.81 87 ASP A N 1
ATOM 648 C CA . ASP A 1 87 ? 45.706 -16.737 -64.824 1.00 73.81 87 ASP A CA 1
ATOM 649 C C . ASP A 1 87 ? 44.317 -17.396 -64.729 1.00 73.81 87 ASP A C 1
ATOM 651 O O . ASP A 1 87 ? 43.416 -16.882 -64.061 1.00 73.81 87 ASP A O 1
ATOM 655 N N . ASP A 1 88 ? 44.141 -18.564 -65.352 1.00 75.50 88 ASP A N 1
ATOM 656 C CA . ASP A 1 88 ? 42.898 -19.338 -65.295 1.00 75.50 88 ASP A CA 1
ATOM 657 C C . ASP A 1 88 ? 42.658 -19.976 -63.917 1.00 75.50 88 ASP A C 1
ATOM 659 O O . ASP A 1 88 ? 41.516 -20.041 -63.448 1.00 75.50 88 ASP A O 1
ATOM 663 N N . GLU A 1 89 ? 43.721 -20.398 -63.229 1.00 79.69 89 GLU A N 1
ATOM 664 C CA . GLU A 1 89 ? 43.652 -20.903 -61.853 1.00 79.69 89 GLU A CA 1
ATOM 665 C C . GLU A 1 89 ? 43.334 -19.767 -60.878 1.00 79.69 89 GLU A C 1
ATOM 667 O O . GLU A 1 89 ? 42.453 -19.914 -60.030 1.00 79.69 89 GLU A O 1
ATOM 672 N N . MET A 1 90 ? 43.964 -18.601 -61.059 1.00 78.38 90 MET A N 1
ATOM 673 C CA . MET A 1 90 ? 43.678 -17.387 -60.293 1.00 78.38 90 MET A CA 1
ATOM 674 C C . MET A 1 90 ? 42.210 -16.966 -60.447 1.00 78.38 90 MET A C 1
ATOM 676 O O . MET A 1 90 ? 41.518 -16.737 -59.453 1.00 78.38 90 MET A O 1
ATOM 680 N N . ARG A 1 91 ? 41.690 -16.931 -61.682 1.00 80.69 91 ARG A N 1
ATOM 681 C CA . ARG A 1 91 ? 40.273 -16.625 -61.951 1.00 80.69 91 ARG A CA 1
ATOM 682 C C . ARG A 1 91 ? 39.328 -17.649 -61.339 1.00 80.69 91 ARG A C 1
ATOM 684 O O . ARG A 1 9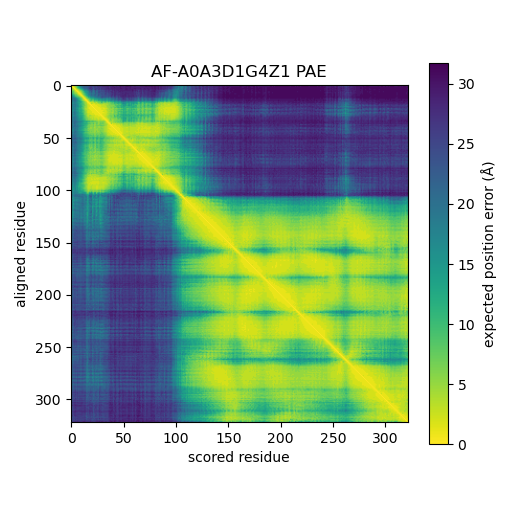1 ? 38.297 -17.261 -60.797 1.00 80.69 91 ARG A O 1
ATOM 691 N N . SER A 1 92 ? 39.675 -18.932 -61.400 1.00 82.19 92 SER A N 1
ATOM 692 C CA . SER A 1 92 ? 38.871 -20.006 -60.806 1.00 82.19 92 SER A CA 1
ATOM 693 C C . SER A 1 92 ? 38.839 -19.910 -59.279 1.00 82.19 92 SER A C 1
ATOM 695 O O . SER A 1 92 ? 37.776 -20.063 -58.678 1.00 82.19 92 SER A O 1
ATOM 697 N N . ALA A 1 93 ? 39.972 -19.587 -58.649 1.00 82.75 93 ALA A N 1
ATOM 698 C CA . ALA A 1 93 ? 40.070 -19.378 -57.208 1.00 82.75 93 ALA A CA 1
ATOM 699 C C . ALA A 1 93 ? 39.253 -18.162 -56.747 1.00 82.75 93 ALA A C 1
ATOM 701 O O . ALA A 1 93 ? 38.510 -18.261 -55.771 1.00 82.75 93 ALA A O 1
ATOM 702 N N . ILE A 1 94 ? 39.326 -17.044 -57.479 1.00 83.44 94 ILE A N 1
ATOM 703 C CA . ILE A 1 94 ? 38.516 -15.846 -57.214 1.00 83.44 94 ILE A CA 1
ATOM 704 C C . ILE A 1 94 ? 37.026 -16.160 -57.396 1.00 83.44 94 ILE A C 1
ATOM 706 O O . ILE A 1 94 ? 36.229 -15.827 -56.528 1.00 83.44 94 ILE A O 1
ATOM 710 N N . ALA A 1 95 ? 36.637 -16.839 -58.480 1.00 83.38 95 ALA A N 1
ATOM 711 C CA . ALA A 1 95 ? 35.238 -17.181 -58.753 1.00 83.38 95 ALA A CA 1
ATOM 712 C C . ALA A 1 95 ? 34.637 -18.167 -57.735 1.00 83.38 95 ALA A C 1
ATOM 714 O O . ALA A 1 95 ? 33.422 -18.181 -57.536 1.00 83.38 95 ALA A O 1
ATOM 715 N N . ALA A 1 96 ? 35.472 -18.982 -57.083 1.00 86.12 96 ALA A N 1
ATOM 716 C CA . ALA A 1 96 ? 35.052 -19.893 -56.023 1.00 86.12 96 ALA A CA 1
ATOM 717 C C . ALA A 1 96 ? 34.767 -19.187 -54.682 1.00 86.12 96 ALA A C 1
ATOM 719 O O . ALA A 1 96 ? 34.185 -19.806 -53.790 1.00 86.12 96 ALA A O 1
ATOM 720 N N . HIS A 1 97 ? 35.149 -17.913 -54.531 1.00 83.06 97 HIS A N 1
ATOM 721 C CA . HIS A 1 97 ? 35.020 -17.165 -53.283 1.00 83.06 97 HIS A CA 1
ATOM 722 C C . HIS A 1 97 ? 34.165 -15.907 -53.451 1.00 83.06 97 HIS A C 1
ATOM 724 O O . HIS A 1 97 ? 34.137 -15.259 -54.494 1.00 83.06 97 HIS A O 1
ATOM 730 N N . VAL A 1 98 ? 33.450 -15.549 -52.383 1.00 80.25 98 VAL A N 1
ATOM 731 C CA . VAL A 1 98 ? 32.631 -14.336 -52.341 1.00 80.25 98 VAL A CA 1
ATOM 732 C C . VAL A 1 98 ? 33.376 -13.271 -51.555 1.00 80.25 98 VAL A C 1
ATOM 734 O O . VAL A 1 98 ? 33.617 -13.424 -50.360 1.00 80.25 98 VAL A O 1
ATOM 737 N N . PHE A 1 99 ? 33.698 -12.174 -52.229 1.00 77.12 99 PHE A N 1
ATOM 738 C CA . PHE A 1 99 ? 34.259 -10.980 -51.612 1.00 77.12 99 PHE A CA 1
ATOM 739 C C . PHE A 1 99 ? 33.111 -10.062 -51.201 1.00 77.12 99 PHE A C 1
ATOM 741 O O . PHE A 1 99 ? 32.217 -9.779 -51.998 1.00 77.12 99 PHE A O 1
ATOM 748 N N . TYR A 1 100 ? 33.123 -9.600 -49.956 1.00 69.44 100 TYR A N 1
ATOM 749 C CA . TYR A 1 100 ? 32.162 -8.623 -49.461 1.00 69.44 100 TYR A CA 1
ATOM 750 C C . TYR A 1 100 ? 32.904 -7.504 -48.737 1.00 69.44 100 TYR A C 1
ATOM 752 O O . TYR A 1 100 ? 33.826 -7.749 -47.961 1.00 69.44 100 TYR A O 1
ATOM 760 N N . GLY A 1 101 ? 32.498 -6.263 -48.994 1.00 68.31 101 GLY A N 1
ATOM 761 C CA . GLY A 1 101 ? 32.988 -5.116 -48.243 1.00 68.31 101 GLY A CA 1
ATOM 762 C C . GLY A 1 101 ? 32.404 -5.128 -46.833 1.00 68.31 101 GLY A C 1
ATOM 763 O O . GLY A 1 101 ? 31.184 -5.116 -46.664 1.00 68.31 101 GLY A O 1
ATOM 764 N N . VAL A 1 102 ? 33.262 -5.139 -45.815 1.00 62.06 102 VAL A N 1
ATOM 765 C CA . VAL A 1 102 ? 32.858 -4.865 -44.433 1.00 62.06 102 VAL A CA 1
ATOM 766 C C . VAL A 1 102 ? 33.105 -3.388 -44.172 1.00 62.06 102 VAL A C 1
ATOM 768 O O . VAL A 1 102 ? 34.247 -2.947 -44.067 1.00 62.06 102 VAL A O 1
ATOM 771 N N . TYR A 1 103 ? 32.032 -2.606 -44.087 1.00 58.62 103 TYR A N 1
ATOM 772 C CA . TYR A 1 103 ? 32.126 -1.209 -43.681 1.00 58.62 103 TYR A CA 1
ATOM 773 C C . TYR A 1 103 ? 32.334 -1.145 -42.158 1.00 58.62 103 TYR A C 1
ATOM 775 O O . TYR A 1 103 ? 31.378 -1.244 -41.395 1.00 58.62 103 TYR A O 1
ATOM 783 N N . ASP A 1 104 ? 33.585 -0.984 -41.718 1.00 57.03 104 ASP A N 1
ATOM 784 C CA . ASP A 1 104 ? 33.994 -0.898 -40.298 1.00 57.03 104 ASP A CA 1
ATOM 785 C C . ASP A 1 104 ? 33.738 0.487 -39.661 1.00 57.03 104 ASP A C 1
ATOM 787 O O . ASP A 1 104 ? 34.133 0.789 -38.537 1.00 57.03 104 ASP A O 1
ATOM 791 N N . HIS A 1 105 ? 33.071 1.388 -40.381 1.00 55.78 105 HIS A N 1
ATOM 792 C CA . HIS A 1 105 ? 32.724 2.704 -39.862 1.00 55.78 105 HIS A CA 1
ATOM 793 C C . HIS A 1 105 ? 31.228 2.751 -39.565 1.00 55.78 105 HIS A C 1
ATOM 795 O O . HIS A 1 105 ? 30.426 2.811 -40.503 1.00 55.78 105 HIS A O 1
ATOM 801 N N . PRO A 1 106 ? 30.823 2.757 -38.277 1.00 58.09 106 PRO A N 1
ATOM 802 C CA . PRO A 1 106 ? 29.478 3.159 -37.911 1.00 58.09 106 PRO A CA 1
ATOM 803 C C . PRO A 1 106 ? 29.274 4.533 -38.533 1.00 58.09 106 PRO A C 1
ATOM 805 O O . PRO A 1 106 ? 30.016 5.462 -38.217 1.00 58.09 106 PRO A O 1
ATOM 808 N N . SER A 1 107 ? 28.344 4.653 -39.481 1.00 70.56 107 SER A N 1
ATOM 809 C CA . SER A 1 107 ? 28.018 5.954 -40.057 1.00 70.56 107 SER A CA 1
ATOM 810 C C . SER A 1 107 ? 27.703 6.885 -38.882 1.00 70.56 107 SER A C 1
ATOM 812 O O . SER A 1 107 ? 26.743 6.607 -38.158 1.00 70.56 107 SER A O 1
ATOM 814 N N . PRO A 1 108 ? 28.513 7.934 -38.641 1.00 73.88 108 PRO A N 1
ATOM 815 C CA . PRO A 1 108 ? 28.373 8.756 -37.445 1.00 73.88 108 PRO A CA 1
ATOM 816 C C . PRO A 1 108 ? 26.981 9.387 -37.374 1.00 73.88 108 PRO A C 1
ATOM 818 O O . PRO A 1 108 ? 26.441 9.545 -36.284 1.00 73.88 108 PRO A O 1
ATOM 821 N N . ASP A 1 109 ? 26.351 9.629 -38.524 1.00 78.25 109 ASP A N 1
ATOM 822 C CA . ASP A 1 109 ? 24.973 10.112 -38.643 1.00 78.25 109 ASP A CA 1
ATOM 823 C C . ASP A 1 109 ? 23.940 9.084 -38.156 1.00 78.25 109 ASP A C 1
ATOM 825 O O . ASP A 1 109 ? 23.006 9.428 -37.439 1.00 78.25 109 ASP A O 1
ATOM 829 N N . VAL A 1 110 ? 24.118 7.799 -38.480 1.00 82.62 110 VAL A N 1
ATOM 830 C CA . VAL A 1 110 ? 23.218 6.729 -38.016 1.00 82.62 110 VAL A CA 1
ATOM 831 C C . VAL A 1 110 ? 23.430 6.450 -36.530 1.00 82.62 110 VAL A C 1
ATOM 833 O O . VAL A 1 110 ? 22.462 6.286 -35.790 1.00 82.62 110 VAL A O 1
ATOM 836 N N . THR A 1 111 ? 24.682 6.416 -36.070 1.00 81.38 111 T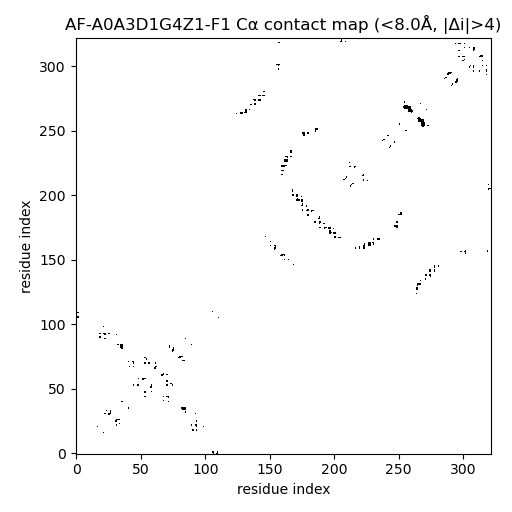HR A N 1
ATOM 837 C CA . THR A 1 111 ? 25.004 6.170 -34.659 1.00 81.38 111 THR A CA 1
ATOM 838 C C . THR A 1 111 ? 24.555 7.325 -33.765 1.00 81.38 111 THR A C 1
ATOM 840 O O . THR A 1 111 ? 23.987 7.074 -32.701 1.00 81.38 111 THR A O 1
ATOM 843 N N . SER A 1 112 ? 24.744 8.576 -34.196 1.00 83.25 112 SER A N 1
ATOM 844 C CA . SER A 1 112 ? 24.243 9.753 -33.475 1.00 83.25 112 SER A CA 1
ATOM 845 C C . SER A 1 112 ? 22.716 9.789 -33.458 1.00 83.25 112 SER A C 1
ATOM 847 O O . SER A 1 112 ? 22.138 9.869 -32.377 1.00 83.25 112 SER A O 1
ATOM 849 N N . ALA A 1 113 ? 22.052 9.584 -34.602 1.00 86.94 113 ALA A N 1
ATOM 850 C CA . ALA A 1 113 ? 20.593 9.524 -34.659 1.00 86.94 113 ALA A CA 1
ATOM 851 C C . ALA A 1 113 ? 20.014 8.403 -33.774 1.00 86.94 113 ALA A C 1
ATOM 853 O O . ALA A 1 113 ? 19.037 8.617 -33.056 1.00 86.94 113 ALA A O 1
ATOM 854 N N . ALA A 1 114 ? 20.624 7.213 -33.773 1.00 86.38 114 ALA A N 1
ATOM 855 C CA . ALA A 1 114 ? 20.205 6.111 -32.909 1.00 86.38 114 ALA A CA 1
ATOM 856 C C . ALA A 1 114 ? 20.408 6.435 -31.418 1.00 86.38 114 ALA A C 1
ATOM 858 O O . ALA A 1 114 ? 19.532 6.140 -30.601 1.00 86.38 114 ALA A O 1
ATOM 859 N N . SER A 1 115 ? 21.532 7.067 -31.064 1.00 87.38 115 SER A N 1
ATOM 860 C CA . SER A 1 115 ? 21.820 7.512 -29.697 1.00 87.38 115 SER A CA 1
ATOM 861 C C . SER A 1 115 ? 20.814 8.563 -29.217 1.00 87.38 115 SER A C 1
ATOM 863 O O . SER A 1 115 ? 20.310 8.460 -28.097 1.00 87.38 115 SER A O 1
ATOM 865 N N . ASP A 1 116 ? 20.458 9.528 -30.065 1.00 90.81 116 ASP A N 1
ATOM 866 C CA . ASP A 1 116 ? 19.488 10.579 -29.744 1.00 90.81 116 ASP A CA 1
ATOM 867 C C . ASP A 1 116 ? 18.083 10.006 -29.521 1.00 90.81 116 ASP A C 1
ATOM 869 O O . ASP A 1 116 ? 17.401 10.348 -28.548 1.00 90.81 116 ASP A O 1
ATOM 873 N N . VAL A 1 117 ? 17.659 9.069 -30.377 1.00 91.25 117 VAL A N 1
ATOM 874 C CA . VAL A 1 117 ? 16.384 8.357 -30.214 1.00 91.25 117 VAL A CA 1
ATOM 875 C C . VAL A 1 117 ? 16.380 7.543 -28.917 1.00 91.25 117 VAL A C 1
ATOM 877 O O . VAL A 1 117 ? 15.412 7.615 -28.153 1.00 91.25 117 VAL A O 1
ATOM 880 N N . LEU A 1 118 ? 17.460 6.812 -28.624 1.00 92.00 118 LEU A N 1
ATOM 881 C CA . LEU A 1 118 ? 17.583 6.025 -27.396 1.00 92.00 118 LEU A CA 1
ATOM 882 C C . LEU A 1 118 ? 17.548 6.916 -26.146 1.00 92.00 118 LEU A C 1
ATOM 884 O O . LEU A 1 118 ? 16.856 6.588 -25.180 1.00 92.00 118 LEU A O 1
ATOM 888 N N . ALA A 1 119 ? 18.237 8.059 -26.164 1.00 91.44 119 ALA A N 1
ATOM 889 C CA . ALA A 1 119 ? 18.203 9.034 -25.078 1.00 91.44 119 ALA A CA 1
ATOM 890 C C . ALA A 1 119 ? 16.781 9.579 -24.855 1.00 91.44 119 ALA A C 1
ATOM 892 O O . ALA A 1 119 ? 16.315 9.665 -23.716 1.00 91.44 119 ALA A O 1
ATOM 893 N N . GLY A 1 120 ? 16.049 9.869 -25.936 1.00 91.12 120 GLY A N 1
ATOM 894 C CA . GLY A 1 120 ? 14.648 10.284 -25.876 1.00 91.12 120 GLY A CA 1
ATOM 895 C C . GLY A 1 120 ? 13.727 9.224 -25.259 1.00 91.12 120 GLY A C 1
ATOM 896 O O . GLY A 1 120 ? 12.891 9.549 -24.409 1.00 91.12 120 GLY A O 1
ATOM 897 N N . ILE A 1 121 ? 13.897 7.954 -25.641 1.00 90.94 121 ILE A N 1
ATOM 898 C CA . ILE A 1 121 ? 13.147 6.826 -25.068 1.00 90.94 121 ILE A CA 1
ATOM 899 C C . ILE A 1 121 ? 13.482 6.671 -23.582 1.00 90.94 121 ILE A C 1
ATOM 901 O O . ILE A 1 121 ? 12.570 6.627 -22.756 1.00 90.94 121 ILE A O 1
ATOM 905 N N . ASN A 1 122 ? 14.766 6.662 -23.222 1.00 93.50 122 ASN A N 1
ATOM 906 C CA . ASN A 1 122 ? 15.211 6.509 -21.838 1.00 93.50 122 ASN A CA 1
ATOM 907 C C . ASN A 1 122 ? 14.681 7.621 -20.931 1.00 93.50 122 ASN A C 1
ATOM 909 O O . ASN A 1 122 ? 14.235 7.328 -19.824 1.00 93.50 122 ASN A O 1
ATOM 913 N N . ASN A 1 123 ? 14.639 8.870 -21.402 1.00 93.75 123 ASN A N 1
ATOM 914 C CA . ASN A 1 123 ? 14.056 9.975 -20.640 1.00 93.75 123 ASN A CA 1
ATOM 915 C C . ASN A 1 123 ? 12.558 9.769 -20.379 1.00 93.75 123 ASN A C 1
ATOM 917 O O . ASN A 1 123 ? 12.102 9.940 -19.248 1.00 93.75 123 ASN A O 1
ATOM 921 N N . LYS A 1 124 ? 11.787 9.346 -21.390 1.00 90.62 124 LYS A N 1
ATOM 922 C CA . LYS A 1 124 ? 10.358 9.035 -21.209 1.00 90.62 124 LYS A CA 1
ATOM 923 C C . LYS A 1 124 ? 10.155 7.873 -20.239 1.00 90.62 124 LYS A C 1
ATOM 925 O O . LYS A 1 124 ? 9.351 7.982 -19.316 1.00 90.62 124 LYS A O 1
ATOM 930 N N . VAL A 1 125 ? 10.906 6.785 -20.416 1.00 92.44 125 VAL A N 1
ATOM 931 C CA . VAL A 1 125 ? 10.866 5.613 -19.530 1.00 92.44 125 VAL A CA 1
ATOM 932 C C . VAL A 1 125 ? 11.224 6.012 -18.098 1.00 92.44 125 VAL A C 1
ATOM 934 O O . VAL A 1 125 ? 10.548 5.589 -17.167 1.00 92.44 125 VAL A O 1
ATOM 937 N N . MET A 1 126 ? 12.245 6.850 -17.907 1.00 93.06 126 MET A N 1
ATOM 938 C CA . MET A 1 126 ? 12.652 7.341 -16.591 1.00 93.06 126 MET A CA 1
ATOM 939 C C . MET A 1 126 ? 11.531 8.129 -15.911 1.00 93.06 126 MET A C 1
ATOM 941 O O . MET A 1 126 ? 11.234 7.863 -14.750 1.00 93.06 126 MET A O 1
ATOM 945 N N . VAL A 1 127 ? 10.876 9.053 -16.622 1.00 93.25 127 VAL A N 1
ATOM 946 C CA . VAL A 1 127 ? 9.748 9.822 -16.071 1.00 93.25 127 VAL A CA 1
ATOM 947 C C . VAL A 1 127 ? 8.609 8.893 -15.652 1.00 93.25 127 VAL A C 1
ATOM 949 O O . VAL A 1 127 ? 8.129 9.001 -14.526 1.00 93.25 127 VAL A O 1
ATOM 952 N N . TYR A 1 128 ? 8.218 7.939 -16.502 1.00 92.06 128 TYR A N 1
ATOM 953 C CA . TYR A 1 128 ? 7.161 6.986 -16.154 1.00 92.06 128 TYR A CA 1
ATOM 954 C C . TYR A 1 128 ? 7.538 6.089 -14.972 1.00 92.06 128 TYR A C 1
ATOM 956 O O . TYR A 1 128 ? 6.708 5.887 -14.093 1.00 92.06 128 TYR A O 1
ATOM 964 N N . LYS A 1 129 ? 8.791 5.624 -14.888 1.00 90.88 129 LYS A N 1
ATOM 965 C CA . LYS A 1 129 ? 9.288 4.859 -13.732 1.00 90.88 129 LYS A CA 1
ATOM 966 C C . LYS A 1 129 ? 9.278 5.674 -12.442 1.00 90.88 129 LYS A C 1
ATOM 968 O O . LYS A 1 129 ? 8.932 5.147 -11.392 1.00 90.88 129 LYS A O 1
ATOM 973 N N . LEU A 1 130 ? 9.653 6.953 -12.500 1.00 93.38 130 LEU A N 1
ATOM 974 C CA . LEU A 1 130 ? 9.592 7.835 -11.334 1.00 93.38 130 LEU A CA 1
ATOM 975 C C . LEU A 1 130 ? 8.148 8.054 -10.875 1.00 93.38 130 LEU A C 1
ATOM 977 O O . LEU A 1 130 ? 7.890 8.053 -9.675 1.00 93.38 130 LEU A O 1
ATOM 981 N N . MET A 1 131 ? 7.210 8.210 -11.813 1.00 91.94 131 MET A N 1
ATOM 982 C CA . MET A 1 131 ? 5.785 8.311 -11.494 1.00 91.94 131 MET A CA 1
ATOM 983 C C . MET A 1 131 ? 5.249 7.024 -10.863 1.00 91.94 131 MET A C 1
ATOM 985 O O . MET A 1 131 ? 4.560 7.100 -9.849 1.00 91.94 131 MET A O 1
ATOM 989 N N . ASP A 1 132 ? 5.592 5.866 -11.427 1.00 89.94 132 ASP A N 1
ATOM 990 C CA . ASP A 1 132 ? 5.225 4.550 -10.895 1.00 89.94 132 ASP A CA 1
ATOM 991 C C . ASP A 1 132 ? 5.732 4.379 -9.455 1.00 89.94 132 ASP A C 1
ATOM 993 O O . ASP A 1 132 ? 4.953 4.147 -8.532 1.00 89.94 132 ASP A O 1
ATOM 997 N N . LEU A 1 133 ? 7.019 4.660 -9.223 1.00 91.44 133 LEU A N 1
ATOM 998 C CA . LEU A 1 133 ? 7.628 4.588 -7.896 1.00 91.44 133 LEU A CA 1
ATOM 999 C C . LEU A 1 133 ? 7.002 5.575 -6.898 1.00 91.44 133 LEU A C 1
ATOM 1001 O O . LEU A 1 133 ? 6.838 5.253 -5.720 1.00 91.44 133 LEU A O 1
ATOM 1005 N N . ALA A 1 134 ? 6.650 6.783 -7.343 1.00 92.19 134 ALA A N 1
ATOM 1006 C CA . ALA A 1 134 ? 5.986 7.768 -6.494 1.00 92.19 134 ALA A CA 1
ATOM 1007 C C . ALA A 1 134 ? 4.579 7.306 -6.082 1.00 92.19 134 ALA A C 1
ATOM 1009 O O . ALA A 1 134 ? 4.204 7.443 -4.917 1.00 92.19 134 ALA A O 1
ATOM 1010 N N . LEU A 1 135 ? 3.814 6.733 -7.015 1.00 90.50 135 LEU A N 1
ATOM 1011 C CA . LEU A 1 135 ? 2.484 6.178 -6.753 1.00 90.50 135 LEU A CA 1
ATOM 1012 C C . LEU A 1 135 ? 2.551 4.957 -5.833 1.00 90.50 135 LEU A C 1
ATOM 1014 O O . LEU A 1 135 ? 1.738 4.821 -4.918 1.00 90.50 135 LEU A O 1
ATOM 1018 N N . ASP A 1 136 ? 3.567 4.123 -6.014 1.00 89.69 136 ASP A N 1
ATOM 1019 C CA . ASP A 1 136 ? 3.875 2.994 -5.145 1.00 89.69 136 ASP A CA 1
ATOM 1020 C C . ASP A 1 136 ? 4.191 3.443 -3.720 1.00 89.69 136 ASP A C 1
ATOM 1022 O O . ASP A 1 136 ? 3.603 2.943 -2.752 1.00 89.69 136 ASP A O 1
ATOM 1026 N N . GLY A 1 137 ? 5.059 4.447 -3.590 1.00 93.31 137 GLY A N 1
ATOM 1027 C CA . GLY A 1 137 ? 5.367 5.084 -2.315 1.00 93.31 137 GLY A CA 1
ATOM 1028 C C . GLY A 1 137 ? 4.125 5.689 -1.657 1.00 93.31 137 GLY A C 1
ATOM 1029 O O . GLY A 1 137 ? 3.925 5.522 -0.455 1.00 93.31 137 GLY A O 1
ATOM 1030 N N . LEU A 1 138 ? 3.250 6.330 -2.435 1.00 93.31 138 LEU A N 1
ATOM 1031 C CA . LEU A 1 138 ? 2.010 6.935 -1.946 1.00 93.31 138 LEU A CA 1
ATOM 1032 C C . LEU A 1 138 ? 0.991 5.887 -1.470 1.00 93.31 138 LEU A C 1
ATOM 1034 O O . LEU A 1 138 ? 0.344 6.070 -0.434 1.00 93.31 138 LEU A O 1
ATOM 1038 N N . SER A 1 139 ? 0.871 4.765 -2.182 1.00 91.38 139 SER A N 1
ATOM 1039 C CA . SER A 1 139 ? 0.047 3.630 -1.760 1.00 91.38 139 SER A CA 1
ATOM 1040 C C . SER A 1 139 ? 0.547 3.051 -0.436 1.00 91.38 139 SER A C 1
ATOM 1042 O O . SER A 1 139 ? -0.240 2.836 0.486 1.00 91.38 139 SER A O 1
ATOM 1044 N N . LEU A 1 140 ? 1.856 2.824 -0.311 1.00 93.31 140 LEU A N 1
ATOM 1045 C CA . LEU A 1 140 ? 2.460 2.296 0.912 1.00 93.31 140 LEU A CA 1
ATOM 1046 C C . LEU A 1 140 ? 2.324 3.284 2.083 1.00 93.31 140 LEU A C 1
ATOM 1048 O O . LEU A 1 140 ? 1.948 2.890 3.188 1.00 93.31 140 LEU A O 1
ATOM 1052 N N . ALA A 1 141 ? 2.514 4.580 1.826 1.00 94.88 141 ALA A N 1
ATOM 1053 C CA . ALA A 1 141 ? 2.259 5.637 2.800 1.00 94.88 141 ALA A CA 1
ATOM 1054 C C . ALA A 1 141 ? 0.794 5.662 3.261 1.00 94.88 141 ALA A C 1
ATOM 1056 O O . ALA A 1 141 ? 0.535 5.908 4.434 1.00 94.88 141 ALA A O 1
ATOM 1057 N N . SER A 1 142 ? -0.162 5.353 2.380 1.00 93.94 142 SER A N 1
ATOM 1058 C CA . SER A 1 142 ? -1.590 5.301 2.724 1.00 93.94 142 SER A CA 1
ATOM 1059 C C . SER A 1 142 ? -1.931 4.141 3.657 1.00 93.94 142 SER A C 1
ATOM 1061 O O . SER A 1 142 ? -2.737 4.312 4.571 1.00 93.94 142 SER A O 1
ATOM 1063 N N . ILE A 1 143 ? -1.283 2.982 3.488 1.00 92.19 143 ILE A N 1
ATOM 1064 C CA . ILE A 1 143 ? -1.408 1.851 4.423 1.00 92.19 143 ILE A CA 1
ATOM 1065 C C . ILE A 1 143 ? -0.915 2.271 5.809 1.00 92.19 143 ILE A C 1
ATOM 1067 O O . ILE A 1 143 ? -1.623 2.100 6.804 1.00 92.19 143 ILE A O 1
ATOM 1071 N N . TYR A 1 144 ? 0.280 2.863 5.881 1.00 93.69 144 TYR A N 1
ATOM 1072 C CA . TYR A 1 144 ? 0.831 3.340 7.148 1.00 93.69 144 TYR A CA 1
ATOM 1073 C C . TYR A 1 144 ? 0.005 4.462 7.758 1.00 93.69 144 TYR A C 1
ATOM 1075 O O . TYR A 1 144 ? -0.186 4.480 8.969 1.00 93.69 144 TYR A O 1
ATOM 1083 N N . PHE A 1 145 ? -0.538 5.355 6.938 1.00 93.62 145 PHE A N 1
ATOM 1084 C CA . PHE A 1 145 ? -1.446 6.397 7.382 1.00 93.62 145 PHE A CA 1
ATOM 1085 C C . PHE A 1 145 ? -2.705 5.808 8.032 1.00 93.62 145 PHE A C 1
ATOM 1087 O O . PHE A 1 145 ? -3.076 6.218 9.131 1.00 93.62 145 PHE A O 1
ATOM 1094 N N . LEU A 1 146 ? -3.329 4.810 7.399 1.00 91.19 146 LEU A N 1
ATOM 1095 C CA . LEU A 1 146 ? -4.524 4.150 7.925 1.00 91.19 146 LEU A CA 1
ATOM 1096 C C . LEU A 1 146 ? -4.235 3.378 9.224 1.00 91.19 146 LEU A C 1
ATOM 1098 O O . LEU A 1 146 ? -5.054 3.370 10.140 1.00 91.19 146 LEU A O 1
ATOM 1102 N N . ALA A 1 147 ? -3.052 2.775 9.347 1.00 91.00 147 ALA A N 1
ATOM 1103 C CA . ALA A 1 147 ? -2.619 2.159 10.599 1.00 91.00 147 ALA A CA 1
ATOM 1104 C C . ALA A 1 147 ? -2.357 3.212 11.696 1.00 91.00 147 ALA A C 1
ATOM 1106 O O . ALA A 1 147 ? -2.770 3.037 12.846 1.00 91.00 147 ALA A O 1
ATOM 1107 N N . ALA A 1 148 ? -1.698 4.318 11.338 1.00 91.12 148 ALA A N 1
ATOM 1108 C CA . ALA A 1 148 ? -1.295 5.376 12.256 1.00 91.12 148 ALA A CA 1
ATOM 1109 C C . ALA A 1 148 ? -2.473 6.214 12.760 1.00 91.12 148 ALA A C 1
ATOM 1111 O O . ALA A 1 148 ? -2.467 6.605 13.924 1.00 91.12 148 ALA A O 1
ATOM 1112 N N . ILE A 1 149 ? -3.499 6.471 11.939 1.00 89.69 149 ILE A N 1
ATOM 1113 C CA . ILE A 1 149 ? -4.659 7.266 12.364 1.00 89.69 149 ILE A CA 1
ATOM 1114 C C . ILE A 1 149 ? -5.402 6.582 13.520 1.00 89.69 149 ILE A C 1
ATOM 1116 O O . ILE A 1 149 ? -5.745 7.246 14.494 1.00 89.69 149 ILE A O 1
ATOM 1120 N N . GLY A 1 150 ? -5.558 5.252 13.480 1.00 85.94 150 GLY A N 1
ATOM 1121 C CA . GLY A 1 150 ? -6.155 4.487 14.580 1.00 85.94 150 GLY A CA 1
ATOM 1122 C C . GLY A 1 150 ? -5.343 4.588 15.875 1.00 85.94 150 GLY A C 1
ATOM 1123 O O . GLY A 1 150 ? -5.898 4.817 16.952 1.00 85.94 150 GLY A O 1
ATOM 1124 N N . LEU A 1 151 ? -4.013 4.506 15.770 1.00 87.38 151 LEU A N 1
ATOM 1125 C CA . LEU A 1 151 ? -3.123 4.694 16.918 1.00 87.38 151 LEU A CA 1
ATOM 1126 C C . LEU A 1 151 ? -3.202 6.129 17.467 1.00 87.38 151 LEU A C 1
ATOM 1128 O O . LEU A 1 151 ? -3.253 6.331 18.677 1.00 87.38 151 LEU A O 1
ATOM 1132 N N . ALA A 1 152 ? -3.247 7.131 16.587 1.00 85.81 152 ALA A N 1
ATOM 1133 C CA . ALA A 1 152 ? -3.334 8.537 16.970 1.00 85.81 152 ALA A CA 1
ATOM 1134 C C . ALA A 1 152 ? -4.627 8.849 17.737 1.00 85.81 152 ALA A C 1
ATOM 1136 O O . ALA A 1 152 ? -4.598 9.624 18.691 1.00 85.81 152 ALA A O 1
ATOM 1137 N N . ILE A 1 153 ? -5.748 8.230 17.357 1.00 82.62 153 ILE A N 1
ATOM 1138 C CA . ILE A 1 153 ? -7.041 8.407 18.033 1.00 82.62 153 ILE A CA 1
ATOM 1139 C C . ILE A 1 153 ? -7.018 7.750 19.411 1.00 82.62 153 ILE A C 1
ATOM 1141 O O . ILE A 1 153 ? -7.278 8.415 20.413 1.00 82.62 153 ILE A O 1
ATOM 1145 N N . THR A 1 154 ? -6.658 6.468 19.474 1.00 79.94 154 THR A N 1
ATOM 1146 C CA . THR A 1 154 ? -6.637 5.709 20.734 1.00 79.94 154 THR A CA 1
ATOM 1147 C C . THR A 1 154 ? -5.683 6.337 21.751 1.00 79.94 154 THR A C 1
ATOM 1149 O O . THR A 1 154 ? -6.056 6.551 22.908 1.00 79.94 154 THR A O 1
ATOM 1152 N N . PHE A 1 155 ? -4.483 6.737 21.316 1.00 78.31 155 PHE A N 1
ATOM 1153 C CA . PHE A 1 155 ? -3.530 7.446 22.167 1.00 78.31 155 PHE A CA 1
ATOM 1154 C C . PHE A 1 155 ? -4.001 8.864 22.518 1.00 78.31 155 PHE A C 1
ATOM 1156 O O . PHE A 1 155 ? -3.880 9.287 23.669 1.00 78.31 155 PHE A O 1
ATOM 1163 N N . GLY A 1 156 ? -4.563 9.596 21.553 1.00 77.31 156 GLY A N 1
ATOM 1164 C CA . GLY A 1 156 ? -5.018 10.973 21.740 1.00 77.31 156 GLY A CA 1
ATOM 1165 C C . GLY A 1 156 ? -6.123 11.110 22.789 1.00 77.31 156 GLY A C 1
ATOM 1166 O O . GLY A 1 156 ? -6.156 12.109 23.509 1.00 77.31 156 GLY A O 1
ATOM 1167 N N . VAL A 1 157 ? -6.993 10.101 22.908 1.00 73.69 157 VAL A N 1
ATOM 1168 C CA . VAL A 1 157 ? -8.097 10.085 23.878 1.00 73.69 157 VAL A CA 1
ATOM 1169 C C . VAL A 1 157 ? -7.673 9.511 25.219 1.00 73.69 157 VAL A C 1
ATOM 1171 O O . VAL A 1 157 ? -7.810 10.182 26.242 1.00 73.69 157 VAL A O 1
ATOM 1174 N N . MET A 1 158 ? -7.125 8.295 25.229 1.00 71.44 158 MET A N 1
ATOM 1175 C CA . MET A 1 158 ? -6.866 7.576 26.478 1.00 71.44 158 MET A CA 1
ATOM 1176 C C . MET A 1 158 ? -5.533 7.947 27.134 1.00 71.44 158 MET A C 1
ATOM 1178 O O . MET A 1 158 ? -5.336 7.642 28.308 1.00 71.44 158 MET A O 1
ATOM 1182 N N . ARG A 1 159 ? -4.603 8.582 26.403 1.00 75.31 159 ARG A N 1
ATOM 1183 C CA . ARG A 1 159 ? -3.209 8.828 26.837 1.00 75.31 159 ARG A CA 1
ATOM 1184 C C . ARG A 1 159 ? -2.490 7.557 27.315 1.00 75.31 159 ARG A C 1
ATOM 1186 O O . ARG A 1 159 ? -1.560 7.616 28.117 1.00 75.31 159 ARG A O 1
ATOM 1193 N N . VAL A 1 160 ? -2.927 6.405 26.811 1.00 76.62 160 VAL A N 1
ATOM 1194 C CA . VAL A 1 160 ? -2.380 5.078 27.094 1.00 76.62 160 VAL A CA 1
ATOM 1195 C C . VAL A 1 160 ? -1.701 4.564 25.834 1.00 76.62 160 VAL A C 1
ATOM 1197 O O . VAL A 1 160 ? -2.276 4.606 24.749 1.00 76.62 160 VAL A O 1
ATOM 1200 N N . ILE A 1 161 ? -0.483 4.044 25.983 1.00 81.12 161 ILE A N 1
ATOM 1201 C CA . ILE A 1 161 ? 0.241 3.391 24.890 1.00 81.12 161 ILE A CA 1
ATOM 1202 C C . ILE A 1 161 ? -0.316 1.974 24.729 1.00 81.12 161 ILE A C 1
ATOM 1204 O O . ILE A 1 161 ? -0.151 1.143 25.620 1.00 81.12 161 ILE A O 1
ATOM 1208 N N . ASN A 1 162 ? -0.966 1.700 23.597 1.00 86.31 162 ASN A N 1
ATOM 1209 C CA . ASN A 1 162 ? -1.467 0.372 23.256 1.00 86.31 162 ASN A CA 1
ATOM 1210 C C . ASN A 1 162 ? -0.488 -0.355 22.321 1.00 86.31 162 ASN A C 1
ATOM 1212 O O . ASN A 1 162 ? -0.464 -0.099 21.118 1.00 86.31 162 ASN A O 1
ATOM 1216 N N . MET A 1 163 ? 0.292 -1.295 22.865 1.00 89.38 163 MET A N 1
ATOM 1217 C CA . MET A 1 163 ? 1.226 -2.109 22.070 1.00 89.38 163 MET A CA 1
ATOM 1218 C C . MET A 1 163 ? 0.548 -3.242 21.282 1.00 89.38 163 MET A C 1
ATOM 1220 O O . MET A 1 163 ? 1.169 -3.832 20.400 1.00 89.38 163 MET A O 1
ATOM 1224 N N . ALA A 1 164 ? -0.724 -3.545 21.557 1.00 91.44 164 ALA A N 1
ATOM 1225 C CA . ALA A 1 164 ? -1.488 -4.568 20.842 1.00 91.44 164 ALA A CA 1
ATOM 1226 C C . ALA A 1 164 ? -2.164 -4.039 19.563 1.00 91.44 164 ALA A C 1
ATOM 1228 O O . ALA A 1 164 ? -2.880 -4.786 18.902 1.00 91.44 164 ALA A O 1
ATOM 1229 N N . HIS A 1 165 ? -1.941 -2.774 19.182 1.00 91.00 165 HIS A N 1
ATOM 1230 C CA . HIS A 1 165 ? -2.580 -2.150 18.012 1.00 91.00 165 HIS A CA 1
ATOM 1231 C C . HIS A 1 165 ? -2.407 -2.960 16.717 1.00 91.00 165 HIS A C 1
ATOM 1233 O O . HIS A 1 165 ? -3.371 -3.187 15.987 1.00 91.00 165 HIS A O 1
ATOM 1239 N N . GLY A 1 166 ? -1.195 -3.466 16.463 1.00 91.38 166 GLY A N 1
ATOM 1240 C CA . GLY A 1 166 ? -0.915 -4.307 15.293 1.00 91.38 166 GLY A CA 1
ATOM 1241 C C . GLY A 1 166 ? -1.719 -5.612 15.274 1.00 91.38 166 GLY A C 1
ATOM 1242 O O . GLY A 1 166 ? -2.136 -6.066 14.210 1.00 91.38 166 GLY A O 1
ATOM 1243 N N . GLU A 1 167 ? -2.026 -6.167 16.447 1.00 94.19 167 GLU A N 1
ATOM 1244 C CA . GLU A 1 167 ? -2.797 -7.406 16.574 1.00 94.19 167 GLU A CA 1
ATOM 1245 C C . GLU A 1 167 ? -4.276 -7.205 16.245 1.00 94.19 167 GLU A C 1
ATOM 1247 O O . GLU A 1 167 ? -4.923 -8.116 15.731 1.00 94.19 167 GLU A O 1
ATOM 1252 N N . PHE A 1 168 ? -4.819 -6.003 16.464 1.00 93.19 168 PHE A N 1
ATOM 1253 C CA . PHE A 1 168 ? -6.165 -5.667 15.996 1.00 93.19 168 PHE A CA 1
ATOM 1254 C C . PHE A 1 168 ? -6.229 -5.594 14.469 1.00 93.19 168 PHE A C 1
ATOM 1256 O O . PHE A 1 168 ? -7.174 -6.110 13.872 1.00 93.19 168 PHE A O 1
ATOM 1263 N N . ILE A 1 169 ? -5.201 -5.034 13.821 1.00 92.94 169 ILE A N 1
ATOM 1264 C CA . ILE A 1 169 ? -5.090 -5.039 12.353 1.00 92.94 169 ILE A CA 1
ATOM 1265 C C . ILE A 1 169 ? -5.010 -6.486 11.844 1.00 92.94 169 ILE A C 1
ATOM 1267 O O . ILE A 1 169 ? -5.740 -6.866 10.925 1.00 92.94 169 ILE A O 1
ATOM 1271 N N . MET A 1 170 ? -4.183 -7.316 12.487 1.00 94.38 170 MET A N 1
ATOM 1272 C CA . MET A 1 170 ? -4.055 -8.742 12.176 1.00 94.38 170 MET A CA 1
ATOM 1273 C C . MET A 1 170 ? -5.391 -9.487 12.335 1.00 94.38 170 MET A C 1
ATOM 1275 O O . MET A 1 170 ? -5.778 -10.263 11.462 1.00 94.38 170 MET A O 1
ATOM 1279 N N . MET A 1 171 ? -6.128 -9.238 13.419 1.00 94.50 171 MET A N 1
ATOM 1280 C CA . MET A 1 171 ? -7.437 -9.844 13.672 1.00 94.50 171 MET A CA 1
ATOM 1281 C C . MET A 1 171 ? -8.461 -9.463 12.595 1.00 94.50 171 MET A C 1
ATOM 1283 O O . MET A 1 171 ? -9.223 -10.320 12.140 1.00 94.50 171 MET A O 1
ATOM 1287 N N . GLY A 1 172 ? -8.446 -8.211 12.131 1.00 93.69 172 GLY A N 1
ATOM 1288 C CA . GLY A 1 172 ? -9.260 -7.772 10.997 1.00 93.69 172 GLY A CA 1
ATOM 1289 C C . GLY A 1 172 ? -8.926 -8.533 9.709 1.00 93.69 172 GLY A C 1
ATOM 1290 O O . GLY A 1 172 ? -9.828 -9.043 9.043 1.00 93.69 172 GLY A O 1
ATOM 1291 N N . ALA A 1 173 ? -7.636 -8.695 9.400 1.00 92.69 173 ALA A N 1
ATOM 1292 C CA . ALA A 1 173 ? -7.184 -9.450 8.229 1.00 92.69 173 ALA A CA 1
ATOM 1293 C C . ALA A 1 173 ? -7.610 -10.930 8.287 1.00 92.69 173 ALA A C 1
ATOM 1295 O O . ALA A 1 173 ? -8.178 -11.452 7.325 1.00 92.69 173 ALA A O 1
ATOM 1296 N N . TYR A 1 174 ? -7.423 -11.596 9.432 1.00 94.19 174 TYR A N 1
ATOM 1297 C CA . TYR A 1 174 ? -7.851 -12.989 9.604 1.00 94.19 174 TYR A CA 1
ATOM 1298 C C . TYR A 1 174 ? -9.370 -13.159 9.602 1.00 94.19 174 TYR A C 1
ATOM 1300 O O . TYR A 1 174 ? -9.858 -14.187 9.140 1.00 94.19 174 TYR A O 1
ATOM 1308 N N . THR A 1 175 ? -10.132 -12.157 10.048 1.00 94.25 175 THR A N 1
ATOM 1309 C CA . THR A 1 175 ? -11.597 -12.175 9.919 1.00 94.25 175 THR A CA 1
ATOM 1310 C C . THR A 1 175 ? -12.003 -12.246 8.447 1.00 94.25 175 THR A C 1
ATOM 1312 O O . THR A 1 175 ? -12.855 -13.055 8.079 1.00 94.25 175 THR A O 1
ATOM 1315 N N . GLY A 1 176 ? -11.337 -11.473 7.582 1.00 93.19 176 GLY A N 1
ATOM 1316 C CA . GLY A 1 176 ? -11.531 -11.568 6.136 1.00 93.19 176 GLY A CA 1
ATOM 1317 C C . GLY A 1 176 ? -11.185 -12.949 5.578 1.00 93.19 176 GLY A C 1
ATOM 1318 O O . GLY A 1 176 ? -11.945 -13.488 4.776 1.00 93.19 176 GLY A O 1
ATOM 1319 N N . TYR A 1 177 ? -10.095 -13.556 6.054 1.00 92.81 177 TYR A N 1
ATOM 1320 C CA . TYR A 1 177 ? -9.671 -14.888 5.616 1.00 92.81 177 TYR A CA 1
ATOM 1321 C C . TYR A 1 177 ? -10.699 -15.957 5.999 1.00 92.81 177 TYR A C 1
ATOM 1323 O O . TYR A 1 177 ? -11.109 -16.756 5.162 1.00 92.81 177 TYR A O 1
ATOM 1331 N N . VAL A 1 178 ? -11.184 -15.935 7.243 1.00 93.44 178 VAL A N 1
ATOM 1332 C CA . VAL A 1 178 ? -12.218 -16.867 7.717 1.00 93.44 178 VAL A CA 1
ATOM 1333 C C . VAL A 1 178 ? -13.504 -16.721 6.904 1.00 93.44 178 VAL A C 1
ATOM 1335 O O . VAL A 1 178 ? -14.116 -17.721 6.539 1.00 93.44 178 VAL A O 1
ATOM 1338 N N . ILE A 1 179 ? -13.900 -15.495 6.557 1.00 94.00 179 ILE A N 1
ATOM 1339 C CA . ILE A 1 179 ? -15.088 -15.264 5.728 1.00 94.00 179 ILE A CA 1
ATOM 1340 C C . ILE A 1 179 ? -14.895 -15.800 4.308 1.00 94.00 179 ILE A C 1
ATOM 1342 O O . ILE A 1 179 ? -15.831 -16.379 3.763 1.00 94.00 179 ILE A O 1
ATOM 1346 N N . GLN A 1 180 ? -13.696 -15.685 3.730 1.00 92.31 180 GLN A N 1
ATOM 1347 C CA . GLN A 1 180 ? -13.382 -16.286 2.427 1.00 92.31 180 GLN A CA 1
ATOM 1348 C C . GLN A 1 180 ? -13.443 -17.820 2.438 1.00 92.31 180 GLN A C 1
ATOM 1350 O O . GLN A 1 180 ? -13.780 -18.414 1.420 1.00 92.31 180 GLN A O 1
ATOM 1355 N N . LEU A 1 181 ? -13.175 -18.474 3.574 1.00 91.06 181 LEU A N 1
ATOM 1356 C CA . LEU A 1 181 ? -13.340 -19.929 3.693 1.00 91.06 181 LEU A CA 1
ATOM 1357 C C . LEU A 1 181 ? -14.812 -20.364 3.683 1.00 91.06 181 LEU A C 1
ATOM 1359 O O . LEU A 1 181 ? -15.117 -21.485 3.285 1.00 91.06 181 LEU A O 1
ATOM 1363 N N . ILE A 1 182 ? -15.717 -19.494 4.139 1.00 93.00 182 ILE A N 1
ATOM 1364 C CA . ILE A 1 182 ? -17.150 -19.791 4.265 1.00 93.00 182 ILE A CA 1
ATOM 1365 C C . ILE A 1 182 ? -17.918 -19.345 3.014 1.00 93.00 182 ILE A C 1
ATOM 1367 O O . ILE A 1 182 ? -18.875 -20.001 2.608 1.00 93.00 182 ILE A O 1
ATOM 1371 N N . VAL A 1 183 ? -17.519 -18.224 2.407 1.00 91.88 183 VAL A N 1
ATOM 1372 C CA . VAL A 1 183 ? -18.200 -17.596 1.270 1.00 91.88 183 VAL A CA 1
ATOM 1373 C C . VAL A 1 183 ? -17.393 -17.834 -0.012 1.00 91.88 183 VAL A C 1
ATOM 1375 O O . VAL A 1 183 ? -16.359 -17.194 -0.193 1.00 91.88 183 VAL A O 1
ATOM 1378 N N . PRO A 1 184 ? -17.881 -18.665 -0.956 1.00 85.00 184 PRO A N 1
ATOM 1379 C CA . PRO A 1 184 ? -17.144 -18.986 -2.185 1.00 85.00 184 PRO A CA 1
ATOM 1380 C C . PRO A 1 184 ? -16.939 -17.797 -3.136 1.00 85.00 184 PRO A C 1
ATOM 1382 O O . PRO A 1 184 ? -16.044 -17.810 -3.975 1.00 85.00 184 PRO A O 1
ATOM 1385 N N . SER A 1 185 ? -17.795 -16.773 -3.054 1.00 88.81 185 SER A N 1
ATOM 1386 C CA . SER A 1 185 ? -17.698 -15.582 -3.901 1.00 88.81 185 SER A CA 1
ATOM 1387 C C . SER A 1 185 ? -16.760 -14.547 -3.283 1.00 88.81 185 SER A C 1
ATOM 1389 O O . SER A 1 185 ? -17.121 -13.905 -2.297 1.00 88.81 185 SER A O 1
ATOM 1391 N N . TYR A 1 186 ? -15.610 -14.309 -3.922 1.00 87.12 186 TYR A N 1
ATOM 1392 C CA . TYR A 1 186 ? -14.608 -13.335 -3.464 1.00 87.12 186 TYR A CA 1
ATOM 1393 C C . TYR A 1 186 ? -15.139 -11.890 -3.362 1.00 87.12 186 TYR A C 1
ATOM 1395 O O . TYR A 1 186 ? -14.706 -11.108 -2.513 1.00 87.12 186 TYR A O 1
ATOM 1403 N N . THR A 1 187 ? -16.110 -11.516 -4.202 1.00 87.81 187 THR A N 1
ATOM 1404 C CA . THR A 1 187 ? -16.728 -10.178 -4.161 1.00 87.81 187 THR A CA 1
ATOM 1405 C C . THR A 1 187 ? -17.670 -10.031 -2.968 1.00 87.81 187 THR A C 1
ATOM 1407 O O . THR A 1 187 ? -17.658 -9.010 -2.284 1.00 87.81 187 THR A O 1
ATOM 1410 N N . ILE A 1 188 ? -18.473 -11.055 -2.678 1.00 89.25 188 ILE A N 1
ATOM 1411 C CA . ILE A 1 188 ? -19.388 -11.026 -1.529 1.00 89.25 188 ILE A CA 1
ATOM 1412 C C . ILE A 1 188 ? -18.592 -11.173 -0.230 1.00 89.25 188 ILE A C 1
ATOM 1414 O O . ILE A 1 188 ? -18.889 -10.497 0.755 1.00 89.25 188 ILE A O 1
ATOM 1418 N N . SER A 1 189 ? -17.538 -11.995 -0.238 1.00 90.50 189 SER A N 1
ATOM 1419 C CA . SER A 1 189 ? -16.690 -12.202 0.930 1.00 90.50 189 SER A CA 1
ATOM 1420 C C . SER A 1 189 ? -16.042 -10.901 1.390 1.00 90.50 189 SER A C 1
ATOM 1422 O O . SER A 1 189 ? -16.046 -10.645 2.584 1.00 90.50 189 SER A O 1
ATOM 1424 N N . ILE A 1 190 ? -15.534 -10.048 0.484 1.00 87.62 190 ILE A N 1
ATOM 1425 C CA . ILE A 1 190 ? -14.911 -8.776 0.892 1.00 87.62 190 ILE A CA 1
ATOM 1426 C C . ILE A 1 190 ? -15.945 -7.784 1.444 1.00 87.62 190 ILE A C 1
ATOM 1428 O O . ILE A 1 190 ? -15.680 -7.108 2.438 1.00 87.62 190 ILE A O 1
ATOM 1432 N N . MET A 1 191 ? -17.148 -7.745 0.861 1.00 89.94 191 MET A N 1
ATOM 1433 C CA . MET A 1 191 ? -18.229 -6.882 1.346 1.00 89.94 191 MET A CA 1
ATOM 1434 C C . MET A 1 191 ? -18.726 -7.283 2.733 1.00 89.94 191 MET A C 1
ATOM 1436 O O . MET A 1 191 ? -19.057 -6.408 3.527 1.00 89.94 191 MET A O 1
ATOM 1440 N N . LEU A 1 192 ? -18.744 -8.581 3.045 1.00 92.81 192 LEU A N 1
ATOM 1441 C CA . LEU A 1 192 ? -19.072 -9.075 4.382 1.00 92.81 192 LEU A CA 1
ATOM 1442 C C . LEU A 1 192 ? -17.882 -8.966 5.349 1.00 92.81 192 LEU A C 1
ATOM 1444 O O . LEU A 1 192 ? -18.070 -8.689 6.534 1.00 92.81 192 LEU A O 1
ATOM 1448 N N . ALA A 1 193 ? -16.659 -9.143 4.842 1.00 93.06 193 ALA A N 1
ATOM 1449 C CA . ALA A 1 193 ? -15.433 -9.095 5.627 1.00 93.06 193 ALA A CA 1
ATOM 1450 C C . ALA A 1 193 ? -15.182 -7.731 6.247 1.00 93.06 193 ALA A C 1
ATOM 1452 O O . ALA A 1 193 ? -14.778 -7.686 7.403 1.00 93.06 193 ALA A O 1
ATOM 1453 N N . ILE A 1 194 ? -15.441 -6.635 5.528 1.00 91.44 194 ILE A N 1
ATOM 1454 C CA . ILE A 1 194 ? -15.193 -5.290 6.058 1.00 91.44 194 ILE A CA 1
ATOM 1455 C C . ILE A 1 194 ? -16.041 -5.034 7.324 1.00 91.44 194 ILE A C 1
ATOM 1457 O O . ILE A 1 194 ? -15.446 -4.830 8.384 1.00 91.44 194 ILE A O 1
ATOM 1461 N N . PRO A 1 195 ? -17.391 -5.108 7.304 1.00 94.19 195 PRO A N 1
ATOM 1462 C CA . PRO A 1 195 ? -18.198 -4.915 8.510 1.00 94.19 195 PRO A CA 1
ATOM 1463 C C . PRO A 1 195 ? -17.896 -5.932 9.612 1.00 94.19 195 PRO A C 1
ATOM 1465 O O . PRO A 1 195 ? -17.856 -5.569 10.786 1.00 94.19 195 PRO A O 1
ATOM 1468 N N . ALA A 1 196 ? -17.659 -7.197 9.253 1.00 95.25 196 ALA A N 1
ATOM 1469 C CA . ALA A 1 196 ? -17.337 -8.229 10.231 1.00 95.25 196 ALA A CA 1
ATOM 1470 C C . ALA A 1 196 ? -15.991 -7.967 10.922 1.00 95.25 196 ALA A C 1
ATOM 1472 O O . ALA A 1 196 ? -15.903 -8.101 12.138 1.00 95.25 196 ALA A O 1
ATOM 1473 N N . ALA A 1 197 ? -14.966 -7.532 10.184 1.00 95.06 197 ALA A N 1
ATOM 1474 C CA . ALA A 1 197 ? -13.671 -7.155 10.739 1.00 95.06 197 ALA A CA 1
ATOM 1475 C C . ALA A 1 197 ? -13.806 -5.974 11.706 1.00 95.06 197 ALA A C 1
ATOM 1477 O O . ALA A 1 197 ? -13.241 -6.026 12.798 1.00 95.06 197 ALA A O 1
ATOM 1478 N N . PHE A 1 198 ? -14.613 -4.958 11.372 1.00 92.94 198 PHE A N 1
ATOM 1479 C CA . PHE A 1 198 ? -14.939 -3.876 12.308 1.00 92.94 198 PHE A CA 1
ATOM 1480 C C . PHE A 1 198 ? -15.658 -4.400 13.555 1.00 92.94 198 PHE A C 1
ATOM 1482 O O . PHE A 1 198 ? -15.293 -4.028 14.663 1.00 92.94 198 PHE A O 1
ATOM 1489 N N . GLY A 1 199 ? -16.631 -5.300 13.402 1.00 95.44 199 GLY A N 1
ATOM 1490 C CA . GLY A 1 199 ? -17.362 -5.881 14.531 1.00 95.44 199 GLY A CA 1
ATOM 1491 C C . GLY A 1 199 ? -16.476 -6.710 15.466 1.00 95.44 199 GLY A C 1
ATOM 1492 O O . GLY A 1 199 ? -16.533 -6.539 16.683 1.00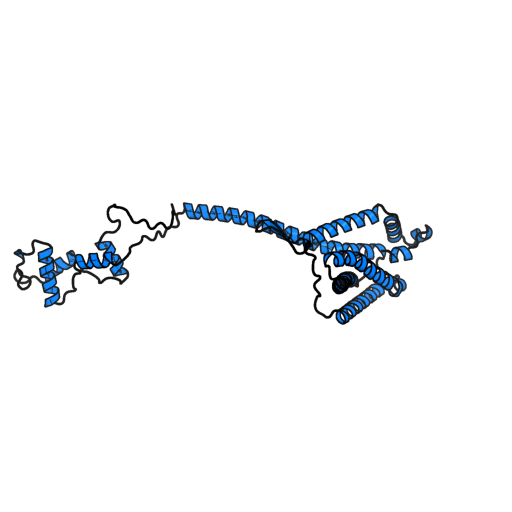 95.44 199 GLY A O 1
ATOM 1493 N N . VAL A 1 200 ? -15.629 -7.577 14.906 1.00 95.75 200 VAL A N 1
ATOM 1494 C CA . VAL A 1 200 ? -14.711 -8.438 15.668 1.00 95.75 200 VAL A CA 1
ATOM 1495 C C . VAL A 1 200 ? -13.648 -7.605 16.381 1.00 95.75 200 VAL A C 1
ATOM 1497 O O . VAL A 1 200 ? -13.423 -7.797 17.575 1.00 95.75 200 VAL A O 1
ATOM 1500 N N . THR A 1 201 ? -13.030 -6.645 15.689 1.00 93.25 201 THR A N 1
ATOM 1501 C CA . THR A 1 201 ? -12.006 -5.780 16.297 1.00 93.25 201 THR A CA 1
ATOM 1502 C C . THR A 1 201 ? -12.598 -4.828 17.335 1.00 93.25 201 THR A C 1
ATOM 1504 O O . THR A 1 201 ? -12.001 -4.666 18.397 1.00 93.25 201 THR A O 1
ATOM 1507 N N . PHE A 1 202 ? -13.797 -4.279 17.106 1.00 91.69 202 PHE A N 1
ATOM 1508 C CA . PHE A 1 202 ? -14.529 -3.492 18.102 1.00 91.69 202 PHE A CA 1
ATOM 1509 C C . PHE A 1 202 ? -14.829 -4.315 19.357 1.00 91.69 202 PHE A C 1
ATOM 1511 O O . PHE A 1 202 ? -14.536 -3.878 20.467 1.00 91.69 202 PHE A O 1
ATOM 1518 N N . LEU A 1 203 ? -15.353 -5.537 19.200 1.00 94.31 203 LEU A N 1
ATOM 1519 C CA . LEU A 1 203 ? -15.624 -6.424 20.330 1.00 94.31 203 LEU A CA 1
ATOM 1520 C C . LEU A 1 203 ? -14.343 -6.740 21.111 1.00 94.31 203 LEU A C 1
ATOM 1522 O O . LEU A 1 203 ? -14.337 -6.662 22.339 1.00 94.31 203 LEU A O 1
ATOM 1526 N N . ALA A 1 204 ? -13.253 -7.058 20.414 1.00 93.19 204 ALA A N 1
ATOM 1527 C CA . ALA A 1 204 ? -11.963 -7.321 21.040 1.00 93.19 204 ALA A CA 1
ATOM 1528 C C . ALA A 1 204 ? -11.411 -6.084 21.774 1.00 93.19 204 ALA A C 1
ATOM 1530 O O . ALA A 1 204 ? -10.875 -6.220 22.874 1.00 93.19 204 ALA A O 1
ATOM 1531 N N . GLY A 1 205 ? -11.584 -4.885 21.210 1.00 90.56 205 GLY A N 1
ATOM 1532 C CA . GLY A 1 205 ? -11.211 -3.618 21.839 1.00 90.56 205 GLY A CA 1
ATOM 1533 C C . GLY A 1 205 ? -11.994 -3.360 23.126 1.00 90.56 205 GLY A C 1
ATOM 1534 O O . GLY A 1 205 ? -11.395 -3.103 24.167 1.00 90.56 205 GLY A O 1
ATOM 1535 N N . VAL A 1 206 ? -13.319 -3.540 23.096 1.00 89.81 206 VAL A N 1
ATOM 1536 C CA . VAL A 1 206 ? -14.186 -3.414 24.282 1.00 89.81 206 VAL A CA 1
ATOM 1537 C C . VAL A 1 206 ? -13.828 -4.447 25.355 1.00 89.81 206 VAL A C 1
ATOM 1539 O O . VAL A 1 206 ? -13.804 -4.127 26.543 1.00 89.81 206 VAL A O 1
ATOM 1542 N N . LEU A 1 207 ? -13.528 -5.690 24.964 1.00 92.38 207 LEU A N 1
ATOM 1543 C CA . LEU A 1 207 ? -13.078 -6.722 25.902 1.00 92.38 207 LEU A CA 1
ATOM 1544 C C . LEU A 1 207 ? -11.741 -6.343 26.549 1.00 92.38 207 LEU A C 1
ATOM 1546 O O . LEU A 1 207 ? -11.596 -6.469 27.764 1.00 92.38 207 LEU A O 1
ATOM 1550 N N . MET A 1 208 ? -10.784 -5.845 25.765 1.00 89.94 208 MET A N 1
ATOM 1551 C CA . MET A 1 208 ? -9.492 -5.378 26.271 1.00 89.94 208 MET A CA 1
ATOM 1552 C C . MET A 1 208 ? -9.652 -4.189 27.227 1.00 89.94 208 MET A C 1
ATOM 1554 O O . MET A 1 208 ? -9.023 -4.166 28.289 1.00 89.94 208 MET A O 1
ATOM 1558 N N . GLU A 1 209 ? -10.508 -3.227 26.877 1.00 88.50 209 GLU A N 1
ATOM 1559 C CA . GLU A 1 209 ? -10.811 -2.065 27.710 1.00 88.50 209 GLU A CA 1
ATOM 1560 C C . GLU A 1 209 ? -11.382 -2.501 29.060 1.00 88.50 209 GLU A C 1
ATOM 1562 O O . GLU A 1 209 ? -10.790 -2.208 30.102 1.00 88.50 209 GLU A O 1
ATOM 1567 N N . ARG A 1 210 ? -12.463 -3.289 29.051 1.00 86.38 210 ARG A N 1
ATOM 1568 C CA . ARG A 1 210 ? -13.151 -3.704 30.279 1.00 86.38 210 ARG A CA 1
ATOM 1569 C C . ARG A 1 210 ? -12.331 -4.619 31.168 1.00 86.38 210 ARG A C 1
ATOM 1571 O O . ARG A 1 210 ? -12.404 -4.494 32.389 1.00 86.38 210 ARG A O 1
ATOM 1578 N N . LEU A 1 211 ? -11.621 -5.578 30.580 1.00 90.38 211 LEU A N 1
ATOM 1579 C CA . LEU A 1 211 ? -10.913 -6.593 31.355 1.00 90.38 211 LEU A CA 1
ATOM 1580 C C . LEU A 1 211 ? -9.583 -6.065 31.882 1.00 90.38 211 LEU A C 1
ATOM 1582 O O . LEU A 1 211 ? -9.213 -6.379 33.011 1.00 90.38 211 LEU A O 1
ATOM 1586 N N . VAL A 1 212 ? -8.880 -5.240 31.104 1.00 90.06 212 VAL A N 1
ATOM 1587 C CA . VAL A 1 212 ? -7.492 -4.880 31.408 1.00 90.06 212 VAL A CA 1
ATOM 1588 C C . VAL A 1 212 ? -7.320 -3.378 31.580 1.00 90.06 212 VAL A C 1
ATOM 1590 O O . VAL A 1 212 ? -6.982 -2.937 32.677 1.00 90.06 212 VAL A O 1
ATOM 1593 N N . ILE A 1 213 ? -7.576 -2.576 30.544 1.00 86.50 213 ILE A N 1
ATOM 1594 C CA . ILE A 1 213 ? -7.191 -1.151 30.548 1.00 86.50 213 ILE A CA 1
ATOM 1595 C C . ILE A 1 213 ? -7.911 -0.381 31.662 1.00 86.50 213 ILE A C 1
ATOM 1597 O O . ILE A 1 213 ? -7.276 0.396 32.381 1.00 86.50 213 ILE A O 1
ATOM 1601 N N . ARG A 1 214 ? -9.202 -0.655 31.889 1.00 84.69 214 ARG A N 1
ATOM 1602 C CA . ARG A 1 214 ? -10.004 0.031 32.908 1.00 84.69 214 ARG A CA 1
ATOM 1603 C C . ARG A 1 214 ? -9.427 -0.076 34.317 1.00 84.69 214 ARG A C 1
ATOM 1605 O O . ARG A 1 214 ? -9.505 0.877 35.092 1.00 84.69 214 ARG A O 1
ATOM 1612 N N . HIS A 1 215 ? -8.816 -1.210 34.643 1.00 85.94 215 HIS A N 1
ATOM 1613 C CA . HIS A 1 215 ? -8.226 -1.452 35.957 1.00 85.94 215 HIS A CA 1
ATOM 1614 C C . HIS A 1 215 ? -6.873 -0.744 36.137 1.00 85.94 215 HIS A C 1
ATOM 1616 O O . HIS A 1 215 ? -6.433 -0.543 37.269 1.00 85.94 215 HIS A O 1
ATOM 1622 N N . LEU A 1 216 ? -6.219 -0.349 35.038 1.00 85.81 216 LEU A N 1
ATOM 1623 C CA . LEU A 1 216 ? -4.841 0.145 35.022 1.00 85.81 216 LEU A CA 1
ATOM 1624 C C . LEU A 1 216 ? -4.708 1.618 34.584 1.00 85.81 216 LEU A C 1
ATOM 1626 O O . LEU A 1 216 ? -3.595 2.137 34.584 1.00 85.81 216 LEU A O 1
ATOM 1630 N N . TYR A 1 217 ? -5.802 2.345 34.310 1.00 75.94 217 TYR A N 1
ATOM 1631 C CA . TYR A 1 217 ? -5.767 3.742 33.821 1.00 75.94 217 TYR A CA 1
ATOM 1632 C C . TYR A 1 217 ? -4.861 4.698 34.615 1.00 75.94 217 TYR A C 1
ATOM 1634 O O . TYR A 1 217 ? -4.274 5.617 34.050 1.00 75.94 217 TYR A O 1
ATOM 1642 N N . LYS A 1 218 ? -4.728 4.502 35.932 1.00 81.00 218 LYS A N 1
ATOM 1643 C CA . LYS A 1 218 ? -3.896 5.361 36.796 1.00 81.00 218 LYS A CA 1
ATOM 1644 C C . LYS A 1 218 ? -2.405 4.992 36.773 1.00 81.00 218 LYS A C 1
ATOM 1646 O O . LYS A 1 218 ? -1.622 5.601 37.496 1.00 81.00 218 LYS A O 1
ATOM 1651 N N . ARG A 1 219 ? -2.014 3.978 35.995 1.00 87.69 219 ARG A N 1
ATOM 1652 C CA . ARG A 1 219 ? -0.690 3.344 36.007 1.00 87.69 219 ARG A CA 1
ATOM 1653 C C . ARG A 1 219 ? -0.202 3.110 34.566 1.00 87.69 219 ARG A C 1
ATOM 1655 O O . ARG A 1 219 ? -0.315 2.004 34.030 1.00 87.69 219 ARG A O 1
ATOM 1662 N N . PRO A 1 220 ? 0.351 4.145 33.907 1.00 83.25 220 PRO A N 1
ATOM 1663 C CA . PRO A 1 220 ? 0.667 4.098 32.476 1.00 83.25 220 PRO A CA 1
ATOM 1664 C C . PRO A 1 220 ? 1.719 3.039 32.114 1.00 83.25 220 PRO A C 1
ATOM 1666 O O . PRO A 1 220 ? 1.575 2.363 31.098 1.00 83.25 220 PRO A O 1
ATOM 1669 N N . LEU A 1 221 ? 2.736 2.835 32.961 1.00 87.12 221 LEU A N 1
ATOM 1670 C CA . LEU A 1 221 ? 3.761 1.804 32.742 1.00 87.12 221 LEU A CA 1
ATOM 1671 C C . LEU A 1 221 ? 3.183 0.384 32.826 1.00 87.12 221 LEU A C 1
ATOM 1673 O O . LEU A 1 221 ? 3.512 -0.465 32.002 1.00 87.12 221 LEU A O 1
ATOM 1677 N N . GLU A 1 222 ? 2.285 0.139 33.785 1.00 91.50 222 GLU A N 1
ATOM 1678 C CA . GLU A 1 222 ? 1.609 -1.157 33.917 1.00 91.50 222 GLU A CA 1
ATOM 1679 C C . GLU A 1 222 ? 0.699 -1.420 32.715 1.00 91.50 222 GLU A C 1
ATOM 1681 O O . GLU A 1 222 ? 0.632 -2.545 32.228 1.00 91.50 222 GLU A O 1
ATOM 1686 N N . THR A 1 223 ? 0.047 -0.381 32.186 1.00 89.81 223 THR A N 1
ATOM 1687 C CA . THR A 1 223 ? -0.824 -0.520 31.010 1.00 89.81 223 THR A CA 1
ATOM 1688 C C . THR A 1 223 ? -0.026 -0.857 29.748 1.00 89.81 223 THR A C 1
ATOM 1690 O O . THR A 1 223 ? -0.453 -1.691 28.949 1.00 89.81 223 THR A O 1
ATOM 1693 N N . LEU A 1 224 ? 1.167 -0.277 29.585 1.00 90.81 224 LEU A N 1
ATOM 1694 C CA . LEU A 1 224 ? 2.082 -0.643 28.502 1.00 90.81 224 LEU A CA 1
ATOM 1695 C C . LEU A 1 224 ? 2.490 -2.118 28.616 1.00 90.81 224 LEU A C 1
ATOM 1697 O O . LEU A 1 224 ? 2.354 -2.865 27.648 1.00 90.81 224 LEU A O 1
ATOM 1701 N N . LEU A 1 225 ? 2.925 -2.563 29.800 1.00 93.44 225 LEU A N 1
ATOM 1702 C CA . LEU A 1 225 ? 3.312 -3.959 30.030 1.00 93.44 225 LEU A CA 1
ATOM 1703 C C . LEU A 1 225 ? 2.143 -4.925 29.777 1.00 93.44 225 LEU A C 1
ATOM 1705 O O . LEU A 1 225 ? 2.323 -5.966 29.148 1.00 93.44 225 LEU A O 1
ATOM 1709 N N . ALA A 1 226 ? 0.939 -4.565 30.225 1.00 93.00 226 ALA A N 1
ATOM 1710 C CA . ALA A 1 226 ? -0.259 -5.370 30.033 1.00 93.00 226 ALA A CA 1
ATOM 1711 C C . ALA A 1 226 ? -0.642 -5.486 28.550 1.00 93.00 226 ALA A C 1
ATOM 1713 O O . ALA A 1 226 ? -0.877 -6.590 28.064 1.00 93.00 226 ALA A O 1
ATOM 1714 N N . THR A 1 227 ? -0.652 -4.375 27.804 1.00 93.12 227 THR A N 1
ATOM 1715 C CA . THR A 1 227 ? -0.956 -4.397 26.360 1.00 93.12 227 THR A CA 1
ATOM 1716 C C . THR A 1 227 ? 0.118 -5.125 25.555 1.00 93.12 227 THR A C 1
ATOM 1718 O O . THR A 1 227 ? -0.211 -5.815 24.594 1.00 93.12 227 THR A O 1
ATOM 1721 N N . PHE A 1 228 ? 1.383 -5.068 25.975 1.00 94.62 228 PHE A N 1
ATOM 1722 C CA . PHE A 1 228 ? 2.447 -5.886 25.396 1.00 94.62 228 PHE A CA 1
ATOM 1723 C C . PHE A 1 228 ? 2.230 -7.386 25.657 1.00 94.62 228 PHE A C 1
ATOM 1725 O O . PHE A 1 228 ? 2.322 -8.194 24.734 1.00 94.62 228 PHE A O 1
ATOM 1732 N N . GLY A 1 229 ? 1.867 -7.766 26.885 1.00 95.31 229 GLY A N 1
ATOM 1733 C CA . GLY A 1 229 ? 1.523 -9.150 27.221 1.00 95.31 229 GLY A CA 1
ATOM 1734 C C . GLY A 1 229 ? 0.326 -9.674 26.422 1.00 95.31 229 GLY A C 1
ATOM 1735 O O . GLY A 1 229 ? 0.373 -10.788 25.901 1.00 95.31 229 GLY A O 1
ATOM 1736 N N . ILE A 1 230 ? -0.718 -8.853 26.254 1.00 95.12 230 ILE A N 1
ATOM 1737 C CA . ILE A 1 230 ? -1.866 -9.193 25.402 1.00 95.12 230 ILE A CA 1
ATOM 1738 C C . ILE A 1 230 ? -1.438 -9.332 23.942 1.00 95.12 230 ILE A C 1
ATOM 1740 O O . ILE A 1 230 ? -1.885 -10.261 23.278 1.00 95.12 230 ILE A O 1
ATOM 1744 N N . SER A 1 231 ? -0.560 -8.454 23.452 1.00 95.19 231 SER A N 1
ATOM 1745 C CA . SER A 1 231 ? -0.028 -8.542 22.092 1.00 95.19 231 SER A CA 1
ATOM 1746 C C . SER A 1 231 ? 0.625 -9.907 21.845 1.00 95.19 231 SER A C 1
ATOM 1748 O O . SER A 1 231 ? 0.230 -10.628 20.932 1.00 95.19 231 SER A O 1
ATOM 1750 N N . ILE A 1 232 ? 1.516 -10.345 22.744 1.00 96.25 232 ILE A N 1
ATOM 1751 C CA . ILE A 1 232 ? 2.137 -11.677 22.663 1.00 96.25 232 ILE A CA 1
ATOM 1752 C C . ILE A 1 232 ? 1.080 -12.788 22.711 1.00 96.25 232 ILE A C 1
ATOM 1754 O O . ILE A 1 232 ? 1.143 -13.729 21.920 1.00 96.25 232 ILE A O 1
ATOM 1758 N N . ALA A 1 233 ? 0.103 -12.699 23.615 1.00 96.06 233 ALA A N 1
ATOM 1759 C CA . ALA A 1 233 ? -0.953 -13.702 23.719 1.00 96.06 233 ALA A CA 1
ATOM 1760 C C . ALA A 1 233 ? -1.771 -13.809 22.420 1.00 96.06 233 ALA A C 1
ATOM 1762 O O . ALA A 1 233 ? -1.980 -14.915 21.923 1.00 96.06 233 ALA A O 1
ATOM 1763 N N . LEU A 1 234 ? -2.178 -12.678 21.835 1.00 95.25 234 LEU A N 1
ATOM 1764 C CA . LEU A 1 234 ? -2.922 -12.628 20.574 1.00 95.25 234 LEU A CA 1
ATOM 1765 C C . LEU A 1 234 ? -2.106 -13.190 19.408 1.00 95.25 234 LEU A C 1
ATOM 1767 O O . LEU A 1 234 ? -2.634 -14.002 18.647 1.00 95.25 234 LEU A O 1
ATOM 1771 N N . GLN A 1 235 ? -0.816 -12.854 19.315 1.00 95.19 235 GLN A N 1
ATOM 1772 C CA . GLN A 1 235 ? 0.082 -13.433 18.312 1.00 95.19 235 GLN A CA 1
ATOM 1773 C C . GLN A 1 235 ? 0.148 -14.955 18.428 1.00 95.19 235 GLN A C 1
ATOM 1775 O O . GLN A 1 235 ? 0.094 -15.655 17.417 1.00 95.19 235 GLN A O 1
ATOM 1780 N N . GLN A 1 236 ? 0.272 -15.489 19.647 1.00 96.31 236 GLN A N 1
ATOM 1781 C CA . GLN A 1 236 ? 0.369 -16.935 19.850 1.00 96.31 236 GLN A CA 1
ATOM 1782 C C . GLN A 1 236 ? -0.955 -17.652 19.596 1.00 96.31 236 GLN A C 1
ATOM 1784 O O . GLN A 1 236 ? -0.954 -18.731 19.005 1.00 96.31 236 GLN A O 1
ATOM 1789 N N . ILE A 1 237 ? -2.083 -17.045 19.968 1.00 95.44 237 ILE A N 1
ATOM 1790 C CA . ILE A 1 237 ? -3.415 -17.561 19.633 1.00 95.44 237 ILE A CA 1
ATOM 1791 C C . ILE A 1 237 ? -3.581 -17.618 18.111 1.00 95.44 237 ILE A C 1
ATOM 1793 O O . ILE A 1 237 ? -3.954 -18.662 17.576 1.00 95.44 237 ILE A O 1
ATOM 1797 N N . ALA A 1 238 ? -3.242 -16.542 17.397 1.00 93.94 238 ALA A N 1
ATOM 1798 C CA . ALA A 1 238 ? -3.327 -16.511 15.941 1.00 93.94 238 ALA A CA 1
ATOM 1799 C C . ALA A 1 238 ? -2.404 -17.552 15.290 1.00 93.94 238 ALA A C 1
ATOM 1801 O O . ALA A 1 238 ? -2.838 -18.275 14.397 1.00 93.94 238 ALA A O 1
ATOM 1802 N N . LYS A 1 239 ? -1.165 -17.699 15.776 1.00 94.06 239 LYS A N 1
ATOM 1803 C CA . LYS A 1 239 ? -0.231 -18.730 15.294 1.00 94.06 239 LYS A CA 1
ATOM 1804 C C . LYS A 1 239 ? -0.744 -20.150 15.529 1.00 94.06 239 LYS A C 1
ATOM 1806 O O . LYS A 1 239 ? -0.537 -21.005 14.674 1.00 94.06 239 LYS A O 1
ATOM 1811 N N . ASN A 1 240 ? -1.405 -20.407 16.657 1.00 95.38 240 ASN A N 1
ATOM 1812 C CA . ASN A 1 240 ? -1.985 -21.715 16.962 1.00 95.38 240 ASN A CA 1
ATOM 1813 C C . ASN A 1 240 ? -3.159 -22.039 16.019 1.00 95.38 240 ASN A C 1
ATOM 1815 O O . ASN A 1 240 ? -3.220 -23.133 15.467 1.00 95.38 240 ASN A O 1
ATOM 1819 N N . ILE A 1 241 ? -4.038 -21.064 15.767 1.00 93.94 241 ILE A N 1
ATOM 1820 C CA . ILE A 1 241 ? -5.234 -21.253 14.932 1.00 93.94 241 ILE A CA 1
ATOM 1821 C C . ILE A 1 241 ? -4.894 -21.301 13.433 1.00 93.94 241 ILE A C 1
ATOM 1823 O O . ILE A 1 241 ? -5.394 -22.163 12.713 1.00 93.94 241 ILE A O 1
ATOM 1827 N N . PHE A 1 242 ? -4.068 -20.374 12.939 1.00 92.19 242 PHE A N 1
ATOM 1828 C CA . PHE A 1 242 ? -3.842 -20.171 11.499 1.00 92.19 242 PHE A CA 1
ATOM 1829 C C . PHE A 1 242 ? -2.507 -20.734 10.990 1.00 92.19 242 PHE A C 1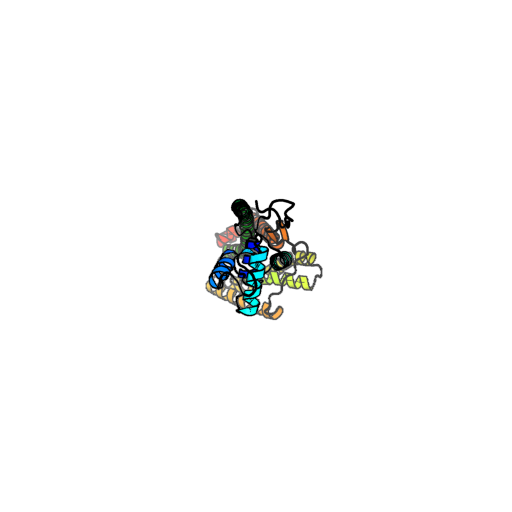
ATOM 1831 O O . PHE A 1 242 ? -2.343 -20.940 9.778 1.00 92.19 242 PHE A O 1
ATOM 1838 N N . GLY A 1 243 ? -1.579 -21.032 11.901 1.00 92.25 243 GLY A N 1
ATOM 1839 C CA . GLY A 1 243 ? -0.205 -21.426 11.608 1.00 92.25 243 GLY A CA 1
ATOM 1840 C C . GLY A 1 243 ? 0.767 -20.242 11.588 1.00 92.25 243 GLY A C 1
ATOM 1841 O O . GLY A 1 243 ? 0.411 -19.095 11.843 1.00 92.25 243 GLY A O 1
ATOM 1842 N N . THR A 1 244 ? 2.032 -20.528 11.280 1.00 89.69 244 THR A N 1
ATOM 1843 C CA . THR A 1 244 ? 3.111 -19.524 11.207 1.00 89.69 244 THR A CA 1
ATOM 1844 C C . THR A 1 244 ? 3.261 -18.882 9.828 1.00 89.69 244 THR A C 1
ATOM 1846 O O . THR A 1 244 ? 3.949 -17.872 9.699 1.00 89.69 244 THR A O 1
ATOM 1849 N N . GLN A 1 245 ? 2.641 -19.462 8.798 1.00 88.94 245 GLN A N 1
ATOM 1850 C CA . GLN A 1 245 ? 2.684 -18.946 7.433 1.00 88.94 245 GLN A CA 1
ATOM 1851 C C . GLN A 1 245 ? 1.609 -17.881 7.216 1.00 88.94 245 GLN A C 1
ATOM 1853 O O . GLN A 1 245 ? 0.473 -18.030 7.669 1.00 88.94 245 GLN A O 1
ATOM 1858 N N . ALA A 1 246 ? 1.959 -16.833 6.469 1.00 83.38 246 ALA A N 1
ATOM 1859 C CA . ALA A 1 246 ? 0.999 -15.825 6.046 1.00 83.38 246 ALA A CA 1
ATOM 1860 C C . ALA A 1 246 ? -0.089 -16.472 5.175 1.00 83.38 246 ALA A C 1
ATOM 1862 O O . ALA A 1 246 ? 0.211 -17.163 4.200 1.00 83.38 246 ALA A O 1
ATOM 1863 N N . ARG A 1 247 ? -1.357 -16.245 5.530 1.00 86.31 247 ARG A N 1
ATOM 1864 C CA . ARG A 1 247 ? -2.509 -16.682 4.735 1.00 86.31 247 ARG A CA 1
ATOM 1865 C C . ARG A 1 247 ? -2.870 -15.568 3.748 1.00 86.31 247 ARG A C 1
ATOM 1867 O O . ARG A 1 247 ? -3.319 -14.516 4.204 1.00 86.31 247 ARG A O 1
ATOM 1874 N N . PRO A 1 248 ? -2.644 -15.743 2.433 1.00 82.00 248 PRO A N 1
ATOM 1875 C CA . PRO A 1 248 ? -2.978 -14.705 1.469 1.00 82.00 248 PRO A CA 1
ATOM 1876 C C . PRO A 1 248 ? -4.497 -14.548 1.377 1.00 82.00 248 PRO A C 1
ATOM 1878 O O . PRO A 1 248 ? -5.234 -15.534 1.359 1.00 82.00 248 PRO A O 1
ATOM 1881 N N . LEU A 1 249 ? -4.954 -13.300 1.309 1.00 84.00 249 LEU A N 1
ATOM 1882 C CA . LEU A 1 249 ? -6.337 -12.970 0.988 1.00 84.00 249 LEU A CA 1
ATOM 1883 C C . LEU A 1 249 ? -6.467 -12.907 -0.532 1.00 84.00 249 LEU A C 1
ATOM 1885 O O . LEU A 1 249 ? -5.765 -12.123 -1.169 1.00 84.00 249 LEU A O 1
ATOM 1889 N N . THR A 1 250 ? -7.352 -13.712 -1.117 1.00 86.75 250 THR A N 1
ATOM 1890 C CA . THR A 1 250 ? -7.571 -13.677 -2.568 1.00 86.75 250 THR A CA 1
ATOM 1891 C C . THR A 1 250 ? -8.426 -12.466 -2.928 1.00 86.75 250 THR A C 1
ATOM 1893 O O . THR A 1 250 ? -9.504 -12.263 -2.358 1.00 86.75 250 THR A O 1
ATOM 1896 N N . SER A 1 251 ? -7.942 -11.649 -3.863 1.00 84.12 251 SER A N 1
ATOM 1897 C CA . SER A 1 251 ? -8.666 -10.508 -4.418 1.00 84.12 251 SER A CA 1
ATOM 1898 C C . SER A 1 251 ? -9.803 -10.968 -5.338 1.00 84.12 251 SER A C 1
ATOM 1900 O O . SER A 1 251 ? -9.638 -11.916 -6.103 1.00 84.12 251 SER A O 1
ATOM 1902 N N . PRO A 1 252 ? -10.963 -10.290 -5.329 1.00 86.06 252 PRO A N 1
ATOM 1903 C CA . PRO A 1 252 ? -11.943 -10.445 -6.396 1.00 86.06 252 PRO A CA 1
ATOM 1904 C C . PRO A 1 252 ? -11.385 -9.919 -7.727 1.00 86.06 252 PRO A C 1
ATOM 1906 O O . PRO A 1 252 ? -10.524 -9.040 -7.750 1.00 86.06 252 PRO A O 1
ATOM 1909 N N . SER A 1 253 ? -11.935 -10.396 -8.845 1.00 83.75 253 SER A N 1
ATOM 1910 C CA . SER A 1 253 ? -11.436 -10.115 -10.203 1.00 83.75 253 SER A CA 1
ATOM 1911 C C . SER A 1 253 ? -11.315 -8.629 -10.563 1.00 83.75 253 SER A C 1
ATOM 1913 O O . SER A 1 253 ? -10.454 -8.257 -11.353 1.00 83.75 253 SER A O 1
ATOM 1915 N N . TRP A 1 254 ? -12.134 -7.755 -9.973 1.00 82.94 254 TRP A N 1
ATOM 1916 C CA . TRP A 1 254 ? -12.054 -6.306 -10.190 1.00 82.94 254 TRP A CA 1
ATOM 1917 C C . TRP A 1 254 ? -10.865 -5.642 -9.461 1.00 82.94 254 TRP A C 1
ATOM 1919 O O . TRP A 1 254 ? -10.416 -4.573 -9.877 1.00 82.94 254 TRP A O 1
ATOM 1929 N N . LEU A 1 255 ? -10.325 -6.277 -8.413 1.00 85.44 255 LEU A N 1
ATOM 1930 C CA . LEU A 1 255 ? -9.118 -5.840 -7.695 1.00 85.44 255 LEU A CA 1
ATOM 1931 C C . LEU A 1 255 ? -7.837 -6.514 -8.193 1.00 85.44 255 LEU A C 1
ATOM 1933 O O . LEU A 1 255 ? -6.768 -5.950 -8.007 1.00 85.44 255 LEU A O 1
ATOM 1937 N N . ASP A 1 256 ? -7.930 -7.687 -8.814 1.00 81.50 256 ASP A N 1
ATOM 1938 C CA . ASP A 1 256 ? -6.769 -8.524 -9.155 1.00 81.50 256 ASP A CA 1
ATOM 1939 C C . ASP A 1 256 ? -5.905 -7.970 -10.310 1.00 81.50 256 ASP A C 1
ATOM 1941 O O . ASP A 1 256 ? -4.767 -8.383 -10.515 1.00 81.50 256 ASP A O 1
ATOM 1945 N N . GLY A 1 257 ? -6.437 -7.005 -11.065 1.00 85.56 257 GLY A N 1
ATOM 1946 C CA . GLY A 1 257 ? -5.775 -6.409 -12.224 1.00 85.56 257 GLY A CA 1
ATOM 1947 C C . GLY A 1 257 ? -4.873 -5.207 -11.925 1.00 85.56 257 GLY A C 1
ATOM 1948 O O . GLY A 1 257 ? -4.698 -4.758 -10.788 1.00 85.56 257 GLY A O 1
ATOM 1949 N N . ALA A 1 258 ? -4.340 -4.638 -13.004 1.00 85.88 258 ALA A N 1
ATOM 1950 C CA . ALA A 1 258 ? -3.631 -3.366 -13.000 1.00 85.88 258 ALA A CA 1
ATOM 1951 C C . ALA A 1 258 ? -4.249 -2.407 -14.020 1.00 85.88 258 ALA A C 1
ATOM 1953 O O . ALA A 1 258 ? -4.635 -2.801 -15.122 1.00 85.88 258 ALA A O 1
ATOM 1954 N N . PHE A 1 259 ? -4.314 -1.135 -13.649 1.00 84.19 259 PHE A N 1
ATOM 1955 C CA . PHE A 1 259 ? -4.608 -0.044 -14.553 1.00 84.19 259 PHE A CA 1
ATOM 1956 C C . PHE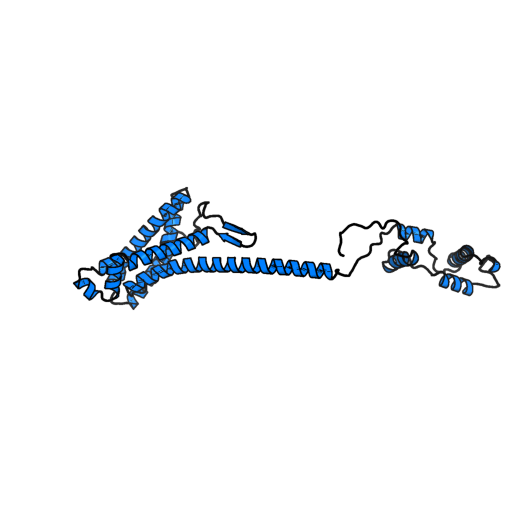 A 1 259 ? -3.341 0.288 -15.347 1.00 84.19 259 PHE A C 1
ATOM 1958 O O . PHE A 1 259 ? -2.424 0.947 -14.847 1.00 84.19 259 PHE A O 1
ATOM 1965 N N . VAL A 1 260 ? -3.275 -0.231 -16.574 1.00 86.19 260 VAL A N 1
ATOM 1966 C CA . VAL A 1 260 ? -2.140 -0.042 -17.483 1.00 86.19 260 VAL A CA 1
ATOM 1967 C C . VAL A 1 260 ? -2.343 1.248 -18.268 1.00 86.19 260 VAL A C 1
ATOM 1969 O O . VAL A 1 260 ? -3.291 1.368 -19.042 1.00 86.19 260 VAL A O 1
ATOM 1972 N N . VAL A 1 261 ? -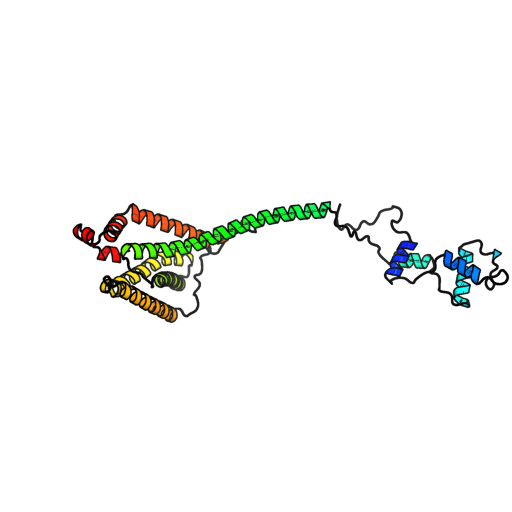1.450 2.216 -18.063 1.00 82.94 261 VAL A N 1
ATOM 1973 C CA . VAL A 1 261 ? -1.428 3.470 -18.833 1.00 82.94 261 VAL A CA 1
ATOM 1974 C C . VAL A 1 261 ? -0.520 3.324 -20.055 1.00 82.94 261 VAL A C 1
ATOM 1976 O O . VAL A 1 261 ? -0.849 3.810 -21.133 1.00 82.94 261 VAL A O 1
ATOM 1979 N N . ASN A 1 262 ? 0.627 2.666 -19.881 1.00 82.88 262 ASN A N 1
ATOM 1980 C CA . ASN A 1 262 ? 1.615 2.374 -20.921 1.00 82.88 262 ASN A CA 1
ATOM 1981 C C . ASN A 1 262 ? 2.454 1.153 -20.490 1.00 82.88 262 ASN A C 1
ATOM 1983 O O . ASN A 1 262 ? 2.384 0.756 -19.328 1.00 82.88 262 ASN A O 1
ATOM 1987 N N . ASP A 1 263 ? 3.316 0.630 -21.363 1.00 77.88 263 ASP A N 1
ATOM 1988 C CA . ASP A 1 263 ? 4.204 -0.520 -21.105 1.00 77.88 263 ASP A CA 1
ATOM 1989 C C . ASP A 1 263 ? 5.127 -0.338 -19.884 1.00 77.88 263 ASP A C 1
ATOM 1991 O O . ASP A 1 263 ? 5.662 -1.306 -19.349 1.00 77.88 263 ASP A O 1
ATOM 1995 N N . VAL A 1 264 ? 5.324 0.906 -19.434 1.00 77.31 264 VAL A N 1
ATOM 1996 C CA . VAL A 1 264 ? 6.184 1.257 -18.292 1.00 77.31 264 VAL A CA 1
ATOM 1997 C C . VAL A 1 264 ? 5.391 1.591 -17.024 1.00 77.31 264 VAL A C 1
ATOM 1999 O O . VAL A 1 264 ? 5.930 1.450 -15.934 1.00 77.31 264 VAL A O 1
ATOM 2002 N N . LEU A 1 265 ? 4.140 2.051 -17.143 1.00 83.31 265 LEU A N 1
ATOM 2003 C CA . LEU A 1 265 ? 3.335 2.532 -16.013 1.00 83.31 265 LEU A CA 1
ATOM 2004 C C . LEU A 1 265 ? 2.071 1.678 -15.881 1.00 83.31 265 LEU A C 1
ATOM 2006 O O . LEU A 1 265 ? 1.108 1.856 -16.637 1.00 83.31 265 LEU A O 1
ATOM 2010 N N . ALA A 1 266 ? 2.077 0.779 -14.898 1.00 84.69 266 ALA A N 1
ATOM 2011 C CA . ALA A 1 266 ? 0.977 -0.133 -14.609 1.00 84.69 266 ALA A CA 1
ATOM 2012 C C . ALA A 1 266 ? 0.694 -0.164 -13.103 1.00 84.69 266 ALA A C 1
ATOM 2014 O O . ALA A 1 266 ? 1.405 -0.795 -12.326 1.00 84.69 266 ALA A O 1
ATOM 2015 N N . ILE A 1 267 ? -0.388 0.494 -12.690 1.00 84.19 267 ILE A N 1
ATOM 2016 C CA . ILE A 1 267 ? -0.728 0.639 -11.274 1.00 84.19 267 ILE A CA 1
ATOM 2017 C C . ILE A 1 267 ? -1.683 -0.487 -10.881 1.00 84.19 267 ILE A C 1
ATOM 2019 O O . ILE A 1 267 ? -2.781 -0.584 -11.423 1.00 84.19 267 ILE A O 1
ATOM 2023 N N . SER A 1 268 ? -1.314 -1.325 -9.911 1.00 89.19 268 SER A N 1
ATOM 2024 C CA . SER A 1 268 ? -2.220 -2.368 -9.402 1.00 89.19 268 SER A CA 1
ATOM 2025 C C . SER A 1 268 ? -3.512 -1.763 -8.836 1.00 89.19 268 SER A C 1
ATOM 2027 O O . SER A 1 268 ? -3.473 -0.824 -8.033 1.00 89.19 268 SER A O 1
ATOM 2029 N N . ASN A 1 269 ? -4.664 -2.338 -9.193 1.00 89.62 269 ASN A N 1
ATOM 2030 C CA . ASN A 1 269 ? -5.974 -1.870 -8.733 1.00 89.62 269 ASN A CA 1
ATOM 2031 C C . ASN A 1 269 ? -6.096 -1.917 -7.202 1.00 89.62 269 ASN A C 1
ATOM 2033 O O . ASN A 1 269 ? -6.748 -1.055 -6.615 1.00 89.62 269 ASN A O 1
ATOM 2037 N N . ILE A 1 270 ? -5.414 -2.860 -6.539 1.00 89.31 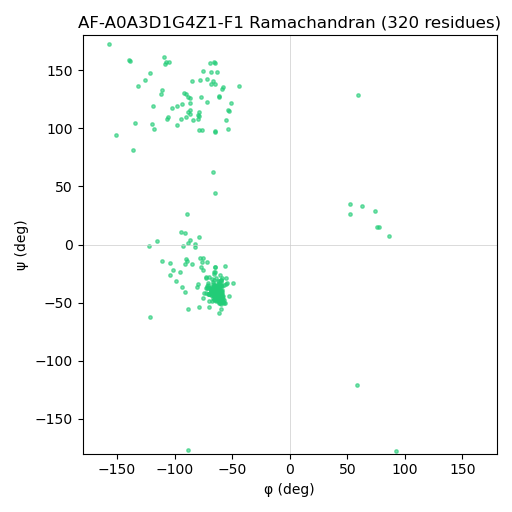270 ILE A N 1
ATOM 2038 C CA . ILE A 1 270 ? -5.338 -2.937 -5.071 1.00 89.31 270 ILE A CA 1
ATOM 2039 C C . ILE A 1 270 ? -4.714 -1.666 -4.483 1.00 89.31 270 ILE A C 1
ATOM 2041 O O . ILE A 1 270 ? -5.217 -1.144 -3.491 1.00 89.31 270 ILE A O 1
ATOM 2045 N N . ARG A 1 271 ? -3.650 -1.133 -5.095 1.00 89.69 271 ARG A N 1
ATOM 2046 C CA . ARG A 1 271 ? -2.952 0.070 -4.608 1.00 89.69 271 ARG A CA 1
ATOM 2047 C C . ARG A 1 271 ? -3.849 1.300 -4.701 1.00 89.69 271 ARG A C 1
ATOM 2049 O O . ARG A 1 271 ? -3.975 2.052 -3.736 1.00 89.69 271 ARG A O 1
ATOM 2056 N N . ILE A 1 272 ? -4.548 1.446 -5.828 1.00 89.69 272 ILE A N 1
ATOM 2057 C CA . ILE A 1 272 ? -5.545 2.506 -6.030 1.00 89.69 272 ILE A CA 1
ATOM 2058 C C . ILE A 1 272 ? -6.678 2.364 -5.009 1.00 89.69 272 ILE A C 1
ATOM 2060 O O . ILE A 1 272 ? -7.046 3.340 -4.359 1.00 89.69 272 ILE A O 1
ATOM 2064 N N . ALA A 1 273 ? -7.198 1.149 -4.814 1.00 90.06 273 ALA A N 1
ATOM 2065 C CA . ALA A 1 273 ? -8.267 0.892 -3.858 1.00 90.06 273 ALA A CA 1
ATOM 2066 C C . ALA A 1 273 ? -7.853 1.241 -2.421 1.00 90.06 273 ALA A C 1
ATOM 2068 O O . ALA A 1 273 ? -8.622 1.889 -1.717 1.00 90.06 273 ALA A O 1
ATOM 2069 N N . ILE A 1 274 ? -6.638 0.876 -1.995 1.00 89.88 274 ILE A N 1
ATOM 2070 C CA . ILE A 1 274 ? -6.116 1.222 -0.666 1.00 89.88 274 ILE A CA 1
ATOM 2071 C C . ILE A 1 274 ? -5.936 2.736 -0.519 1.00 89.88 274 ILE A C 1
ATOM 2073 O O . ILE A 1 274 ? -6.323 3.292 0.507 1.00 89.88 274 ILE A O 1
ATOM 2077 N N . PHE A 1 275 ? -5.404 3.416 -1.536 1.00 91.94 275 PHE A N 1
ATOM 2078 C CA . PHE A 1 275 ? -5.278 4.873 -1.530 1.00 91.94 275 PHE A CA 1
ATOM 2079 C C . PHE A 1 275 ? -6.649 5.560 -1.392 1.00 91.94 275 PHE A C 1
ATOM 2081 O O . PHE A 1 275 ? -6.848 6.397 -0.507 1.00 91.94 275 PHE A O 1
ATOM 2088 N N . CYS A 1 276 ? -7.631 5.157 -2.204 1.00 92.81 276 CYS A N 1
ATOM 2089 C CA . CYS A 1 276 ? -9.000 5.666 -2.130 1.00 92.81 276 CYS A CA 1
ATOM 2090 C C . CYS A 1 276 ? -9.663 5.356 -0.782 1.00 92.81 276 CYS A C 1
ATOM 2092 O O . CYS A 1 276 ? -10.337 6.219 -0.222 1.00 92.81 276 CYS A O 1
ATOM 2094 N N . LEU A 1 277 ? -9.454 4.154 -0.238 1.00 91.12 277 LEU A N 1
ATOM 2095 C CA . LEU A 1 277 ? -9.953 3.768 1.079 1.00 91.12 277 LEU A CA 1
ATOM 2096 C C . LEU A 1 277 ? -9.320 4.634 2.175 1.00 91.12 277 LEU A C 1
ATOM 2098 O O . LEU A 1 277 ? -10.030 5.125 3.046 1.00 91.12 277 LEU A O 1
ATOM 2102 N N . GLY A 1 278 ? -8.013 4.888 2.103 1.00 92.62 278 GLY A N 1
ATOM 2103 C CA . GLY A 1 278 ? -7.300 5.782 3.015 1.00 92.62 278 GLY A CA 1
ATOM 2104 C C . GLY A 1 278 ? -7.875 7.199 3.008 1.00 92.62 278 GLY A C 1
ATOM 2105 O O . GLY A 1 278 ? -8.177 7.741 4.071 1.00 92.62 278 GLY A O 1
ATOM 2106 N N . LEU A 1 279 ? -8.112 7.773 1.823 1.00 94.50 279 LEU A N 1
ATOM 2107 C CA . LEU A 1 279 ? -8.767 9.079 1.684 1.00 94.50 279 LEU A CA 1
ATOM 2108 C C . LEU A 1 279 ? -10.213 9.073 2.196 1.00 94.50 279 LEU A C 1
ATOM 2110 O O . LEU A 1 279 ? -10.636 10.032 2.842 1.00 94.50 279 LEU A O 1
ATOM 2114 N N . LEU A 1 280 ? -10.963 7.998 1.947 1.00 94.81 280 LEU A N 1
ATOM 2115 C CA . LEU A 1 280 ? -12.323 7.835 2.455 1.00 94.81 280 LEU A CA 1
ATOM 2116 C C . LEU A 1 280 ? -12.337 7.803 3.985 1.00 94.81 280 LEU A C 1
ATOM 2118 O O . LEU A 1 280 ? -13.118 8.528 4.596 1.00 94.81 280 LEU A O 1
ATOM 2122 N N . PHE A 1 281 ? -11.460 7.016 4.613 1.00 92.00 281 PHE A N 1
ATOM 2123 C CA . PHE A 1 281 ? -11.344 6.948 6.071 1.00 92.00 281 PHE A CA 1
ATOM 2124 C C . PHE A 1 281 ? -10.847 8.259 6.669 1.00 92.00 281 PHE A C 1
ATOM 2126 O O . PHE A 1 281 ? -11.348 8.672 7.711 1.00 92.00 281 PHE A O 1
ATOM 2133 N N . LEU A 1 282 ? -9.925 8.952 6.001 1.00 93.38 282 LEU A N 1
ATOM 2134 C CA . LEU A 1 282 ? -9.506 10.293 6.393 1.00 93.38 282 LEU A CA 1
ATOM 2135 C C . LEU A 1 282 ? -10.688 11.267 6.386 1.00 93.38 282 LEU A C 1
ATOM 2137 O O . LEU A 1 282 ? -10.935 11.944 7.382 1.00 93.38 282 LEU A O 1
ATOM 2141 N N . GLY A 1 283 ? -11.438 11.315 5.283 1.00 94.69 283 GLY A N 1
ATOM 2142 C CA . GLY A 1 283 ? -12.617 12.166 5.146 1.00 94.69 283 GLY A CA 1
ATOM 2143 C C . GLY A 1 283 ? -13.691 11.831 6.179 1.00 94.69 283 GLY A C 1
ATOM 2144 O O . GLY A 1 283 ? -14.207 12.731 6.843 1.00 94.69 283 GLY A O 1
ATOM 2145 N N . LEU A 1 284 ? -13.975 10.540 6.375 1.00 92.88 284 LEU A N 1
ATOM 2146 C CA . LEU A 1 284 ? -14.901 10.050 7.393 1.00 92.88 284 LEU A CA 1
ATOM 2147 C C . LEU A 1 284 ? -14.445 10.466 8.793 1.00 92.88 284 LEU A C 1
ATOM 2149 O O . LEU A 1 284 ? -15.242 10.999 9.559 1.00 92.88 284 LEU A O 1
ATOM 2153 N N . MET A 1 285 ? -13.167 10.281 9.120 1.00 90.19 285 MET A N 1
ATOM 2154 C CA . MET A 1 285 ? -12.629 10.619 10.433 1.00 90.19 285 MET A CA 1
ATOM 2155 C C . MET A 1 285 ? -12.672 12.126 10.690 1.00 90.19 285 MET A C 1
ATOM 2157 O O . MET A 1 285 ? -13.110 12.557 11.756 1.00 90.19 285 MET A O 1
ATOM 2161 N N . LEU A 1 286 ? -12.278 12.944 9.708 1.00 92.00 286 LEU A N 1
ATOM 2162 C CA . LEU A 1 286 ? -12.379 14.401 9.796 1.00 92.00 286 LEU A CA 1
ATOM 2163 C C . LEU A 1 286 ? -13.827 14.836 9.990 1.00 92.00 286 LEU A C 1
ATOM 2165 O O . LEU A 1 286 ? -14.108 15.661 10.861 1.00 92.00 286 LEU A O 1
ATOM 2169 N N . TYR A 1 287 ? -14.753 14.261 9.225 1.00 94.69 287 TYR A N 1
ATOM 2170 C CA . TYR A 1 287 ? -16.175 14.538 9.367 1.00 94.69 287 TYR A CA 1
ATOM 2171 C C . TYR A 1 287 ? -16.677 14.166 10.767 1.00 94.69 287 TYR A C 1
ATOM 2173 O O . TYR A 1 287 ? -17.269 15.002 11.449 1.00 94.69 287 TYR A O 1
ATOM 2181 N N . VAL A 1 288 ? -16.381 12.956 11.247 1.00 92.62 288 VAL A N 1
ATOM 2182 C CA . VAL A 1 288 ? -16.795 12.492 12.577 1.00 92.62 288 VAL A CA 1
ATOM 2183 C C . VAL A 1 288 ? -16.209 13.387 13.673 1.00 92.62 288 VAL A C 1
ATOM 2185 O O . VAL A 1 288 ? -16.949 13.852 14.539 1.00 92.62 288 VAL A O 1
ATOM 2188 N N . MET A 1 289 ? -14.923 13.725 13.618 1.00 89.94 289 MET A N 1
ATOM 2189 C CA . MET A 1 289 ? -14.266 14.538 14.650 1.00 89.94 289 MET A CA 1
ATOM 2190 C C . MET A 1 289 ? -14.692 16.006 14.663 1.00 89.94 289 MET A C 1
ATOM 2192 O O . MET A 1 289 ? -14.741 16.621 15.731 1.00 89.94 289 MET A O 1
ATOM 2196 N N . THR A 1 290 ? -15.009 16.581 13.502 1.00 92.31 290 THR A N 1
ATOM 2197 C CA . THR A 1 290 ? -15.315 18.017 13.393 1.00 92.31 290 THR A CA 1
ATOM 2198 C C . THR A 1 290 ? -16.806 18.330 13.374 1.00 92.31 290 THR A C 1
ATOM 2200 O O . THR A 1 290 ? -17.195 19.393 13.857 1.00 92.31 290 THR A O 1
ATOM 2203 N N . ARG A 1 291 ? -17.647 17.435 12.840 1.00 93.56 291 ARG A N 1
ATOM 2204 C CA . ARG A 1 291 ? -19.076 17.697 12.598 1.00 93.56 291 ARG A CA 1
ATOM 2205 C C . ARG A 1 291 ? -20.031 16.906 13.485 1.00 93.56 291 ARG A C 1
ATOM 2207 O O . ARG A 1 291 ? -21.206 17.257 13.522 1.00 93.56 291 ARG A O 1
ATOM 2214 N N . THR A 1 292 ? -19.584 15.865 14.190 1.00 93.94 292 THR A N 1
ATOM 2215 C CA . THR A 1 292 ? -20.494 15.029 14.996 1.00 93.94 292 THR A CA 1
ATOM 2216 C C . THR A 1 292 ? -20.385 15.299 16.495 1.00 93.94 292 THR A C 1
ATOM 2218 O O . THR A 1 292 ? -19.359 15.764 16.994 1.00 93.94 292 THR A O 1
ATOM 2221 N N . ARG A 1 293 ? -21.456 14.958 17.228 1.00 89.75 293 ARG A N 1
ATOM 2222 C CA . ARG A 1 293 ? -21.487 15.015 18.699 1.00 89.75 293 ARG A CA 1
ATOM 2223 C C . ARG A 1 293 ? -20.411 14.141 19.333 1.00 89.75 293 ARG A C 1
ATOM 2225 O O . ARG A 1 293 ? -19.771 14.595 20.269 1.00 89.75 293 ARG A O 1
ATOM 2232 N N . PHE A 1 294 ? -20.164 12.954 18.776 1.00 88.75 294 PHE A N 1
ATOM 2233 C CA . PHE A 1 294 ? -19.097 12.070 19.241 1.00 88.75 294 PHE A CA 1
ATOM 2234 C C . PHE A 1 294 ? -17.737 12.774 19.193 1.00 88.75 294 PHE A C 1
ATOM 2236 O O . PHE A 1 294 ? -17.041 12.828 20.194 1.00 88.75 294 PHE A O 1
ATOM 2243 N N . GLY A 1 295 ? -17.401 13.437 18.081 1.00 90.00 295 GLY A N 1
ATOM 2244 C CA . GLY A 1 295 ? -16.160 14.211 17.977 1.00 90.00 295 GLY A CA 1
ATOM 2245 C C . GLY A 1 295 ? -16.053 15.389 18.952 1.00 90.00 295 GLY A C 1
ATOM 2246 O O . GLY A 1 295 ? -14.955 15.738 19.390 1.00 90.00 295 GLY A O 1
ATOM 2247 N N . LEU A 1 296 ? -17.175 16.020 19.309 1.00 90.19 296 LEU A N 1
ATOM 2248 C CA . LEU A 1 296 ? -17.209 17.062 20.338 1.00 90.19 296 LEU A CA 1
ATOM 2249 C C . LEU A 1 296 ? -16.981 16.473 21.739 1.00 90.19 296 LEU A C 1
ATOM 2251 O O . LEU A 1 296 ? -16.138 16.977 22.478 1.00 90.19 296 LEU A O 1
ATOM 2255 N N . GLU A 1 297 ? -17.698 15.400 22.075 1.00 90.69 297 GLU A N 1
ATOM 2256 C CA . GLU A 1 297 ? -17.611 14.704 23.363 1.00 90.69 297 GLU A CA 1
ATOM 2257 C C . GLU A 1 297 ? -16.207 14.124 23.579 1.00 90.69 297 GLU A C 1
ATOM 2259 O O . GLU A 1 297 ? -15.603 14.355 24.626 1.00 90.69 297 GLU A O 1
ATOM 2264 N N . THR A 1 298 ? -15.629 13.488 22.558 1.00 89.62 298 THR A N 1
ATOM 2265 C CA . THR A 1 298 ? -14.260 12.966 22.582 1.00 89.62 298 THR A CA 1
ATOM 2266 C C . THR A 1 298 ? -13.241 14.066 22.864 1.00 89.62 298 THR A C 1
ATOM 2268 O O . THR A 1 298 ? -12.438 13.925 23.782 1.00 89.62 298 THR A O 1
ATOM 2271 N N . ARG A 1 299 ? -13.294 15.205 22.157 1.00 88.62 299 ARG A N 1
ATOM 2272 C CA . ARG A 1 299 ? -12.373 16.335 22.399 1.00 88.62 299 ARG A CA 1
ATOM 2273 C C . ARG A 1 299 ? -12.553 16.976 23.777 1.00 88.62 299 ARG A C 1
ATOM 2275 O O . ARG A 1 299 ? -11.572 17.412 24.372 1.00 88.62 299 ARG A O 1
ATOM 2282 N N . ALA A 1 300 ? -13.780 17.035 24.294 1.00 88.81 300 ALA A N 1
ATOM 2283 C CA . ALA A 1 300 ? -14.028 17.536 25.645 1.00 88.81 300 ALA A CA 1
ATOM 2284 C C . ALA A 1 300 ? -13.386 16.621 26.703 1.00 88.81 300 ALA A C 1
ATOM 2286 O O . ALA A 1 300 ? -12.713 17.104 27.617 1.00 88.81 300 ALA A O 1
ATOM 2287 N N . VAL A 1 301 ? -13.529 15.300 26.538 1.00 88.06 301 VAL A N 1
ATOM 2288 C CA . VAL A 1 301 ? -12.915 14.300 27.421 1.00 88.06 301 VAL A CA 1
ATOM 2289 C C . VAL A 1 301 ? -11.387 14.339 27.328 1.00 88.06 301 VAL A C 1
ATOM 2291 O O . VAL A 1 301 ? -10.731 14.300 28.365 1.00 88.06 301 VAL A O 1
ATOM 2294 N N . THR A 1 302 ? -10.795 14.495 26.137 1.00 86.56 302 THR A N 1
ATOM 2295 C CA . THR A 1 302 ? -9.324 14.541 25.996 1.00 86.56 302 THR A CA 1
ATOM 2296 C C . THR A 1 302 ? -8.689 15.764 26.663 1.00 86.56 302 THR A C 1
ATOM 2298 O O . THR A 1 302 ? -7.549 15.689 27.133 1.00 86.56 302 THR A O 1
ATOM 2301 N N . GLN A 1 303 ? -9.408 16.891 26.714 1.00 87.50 303 GLN A N 1
ATOM 2302 C CA . GLN A 1 303 ? -8.947 18.129 27.344 1.00 87.50 303 GLN A CA 1
ATOM 2303 C C . GLN A 1 303 ? -9.078 18.076 28.869 1.00 87.50 303 GLN A C 1
ATOM 2305 O O . GLN A 1 303 ? -8.094 18.314 29.573 1.00 87.50 303 GLN A O 1
ATOM 2310 N N . ASN A 1 304 ? -10.272 17.759 29.385 1.00 87.88 304 ASN A N 1
ATOM 2311 C CA . ASN A 1 304 ? -10.521 17.658 30.822 1.00 87.88 304 ASN A CA 1
ATOM 2312 C C . ASN A 1 304 ? -11.643 16.641 31.129 1.00 87.88 304 ASN A C 1
ATOM 2314 O O . ASN A 1 304 ? -12.821 17.016 31.160 1.00 87.88 304 ASN A O 1
ATOM 2318 N N . PRO A 1 305 ? -11.292 15.373 31.428 1.00 85.94 305 PRO A N 1
ATOM 2319 C CA . PRO A 1 305 ? -12.273 14.326 31.710 1.00 85.94 305 PRO A CA 1
ATOM 2320 C C . PRO A 1 305 ? -13.188 14.651 32.898 1.00 85.94 305 PRO A C 1
ATOM 2322 O O . PRO A 1 305 ? -14.371 14.321 32.873 1.00 85.94 305 PRO A O 1
ATOM 2325 N N . ALA A 1 306 ? -12.659 15.314 33.935 1.00 86.56 306 ALA A N 1
ATOM 2326 C CA . ALA A 1 306 ? -13.412 15.628 35.148 1.00 86.56 306 ALA A CA 1
ATOM 2327 C C . ALA A 1 306 ? -14.481 16.699 34.891 1.00 86.56 306 ALA A C 1
ATOM 2329 O O . ALA A 1 306 ? -15.621 16.558 35.325 1.00 86.56 306 ALA A O 1
ATOM 2330 N N . MET A 1 307 ? -14.135 17.746 34.138 1.00 90.69 307 MET A N 1
ATOM 2331 C CA . MET A 1 307 ? -15.095 18.780 33.748 1.00 90.69 307 MET A CA 1
ATOM 2332 C C . MET A 1 307 ? -16.144 18.232 32.775 1.00 90.69 307 MET A C 1
ATOM 2334 O O . MET A 1 307 ? -17.325 18.533 32.926 1.00 90.69 307 MET A O 1
ATOM 2338 N N . ALA A 1 308 ? -15.741 17.384 31.823 1.00 88.81 308 ALA A N 1
ATOM 2339 C CA . ALA A 1 308 ? -16.669 16.718 30.910 1.00 88.81 308 ALA A CA 1
ATOM 2340 C C . ALA A 1 308 ? -17.695 15.848 31.664 1.00 88.81 308 ALA A C 1
ATOM 2342 O O . ALA A 1 308 ? -18.888 15.907 31.356 1.00 88.81 308 ALA A O 1
ATOM 2343 N N . ALA A 1 309 ? -17.255 15.121 32.699 1.00 89.19 309 ALA A N 1
ATOM 2344 C CA . ALA A 1 309 ? -18.134 14.341 33.572 1.00 89.19 309 ALA A CA 1
ATOM 2345 C C . ALA A 1 309 ? -19.164 15.212 34.310 1.00 89.19 309 ALA A C 1
ATOM 2347 O O . ALA A 1 309 ? -20.344 14.864 34.347 1.00 89.19 309 ALA A O 1
ATOM 2348 N N . SER A 1 310 ? -18.754 16.378 34.822 1.00 91.69 310 SER A N 1
ATOM 2349 C CA . SER A 1 310 ? -19.667 17.345 35.456 1.00 91.69 310 SER A CA 1
ATOM 2350 C C . SER A 1 310 ? -20.699 17.935 34.487 1.00 91.69 310 SER A C 1
ATOM 2352 O O . SER A 1 310 ? -21.766 18.362 34.918 1.00 91.69 310 SER A O 1
ATOM 2354 N N . MET A 1 311 ? -20.407 17.932 33.183 1.00 90.81 311 MET A N 1
ATOM 2355 C CA . MET A 1 311 ? -21.308 18.394 32.119 1.00 90.81 311 MET A CA 1
ATOM 2356 C C . MET A 1 311 ? -22.196 17.269 31.549 1.00 90.81 311 MET A C 1
ATOM 2358 O O . MET A 1 311 ? -22.867 17.469 30.537 1.00 90.81 311 MET A O 1
ATOM 2362 N N . GLY A 1 312 ? -22.217 16.088 32.182 1.00 88.81 312 GLY A N 1
ATOM 2363 C CA . GLY A 1 312 ? -23.088 14.964 31.816 1.00 88.81 312 GLY A CA 1
ATOM 2364 C C . GLY A 1 312 ? -22.543 14.036 30.723 1.00 88.81 312 GLY A C 1
ATOM 2365 O O . GLY A 1 312 ? -23.257 13.135 30.281 1.00 88.81 312 GLY A O 1
ATOM 2366 N N . ILE A 1 313 ? -21.292 14.216 30.289 1.00 89.75 313 ILE A N 1
ATOM 2367 C CA . ILE A 1 313 ? -20.618 13.311 29.346 1.00 89.75 313 ILE A CA 1
ATOM 2368 C C . ILE A 1 313 ? -19.973 12.188 30.155 1.00 89.75 313 ILE A C 1
ATOM 2370 O O . ILE A 1 313 ? -19.194 12.465 31.054 1.00 89.75 313 ILE A O 1
ATOM 2374 N N . ASN A 1 314 ? -20.256 10.922 29.844 1.00 87.06 314 ASN A N 1
ATOM 2375 C CA . ASN A 1 314 ? -19.627 9.790 30.532 1.00 87.06 314 ASN A CA 1
ATOM 2376 C C . ASN A 1 314 ? -18.255 9.466 29.894 1.00 87.06 314 ASN A C 1
ATOM 2378 O O . ASN A 1 314 ? -18.249 8.895 28.799 1.00 87.06 314 ASN A O 1
ATOM 2382 N N . PRO A 1 315 ? -17.111 9.774 30.545 1.00 83.12 315 PRO A N 1
ATOM 2383 C CA . PRO A 1 315 ? -15.790 9.568 29.948 1.00 83.12 315 PRO A CA 1
ATOM 2384 C C . PRO A 1 315 ? -15.474 8.089 29.699 1.00 83.12 315 PRO A C 1
ATOM 2386 O O . PRO A 1 315 ? -14.890 7.765 28.670 1.00 83.12 315 PRO A O 1
ATOM 2389 N N . ASP A 1 316 ? -15.927 7.188 30.581 1.00 83.19 316 ASP A N 1
ATOM 2390 C CA . ASP A 1 316 ? -15.729 5.739 30.432 1.00 83.19 316 ASP A CA 1
ATOM 2391 C C . ASP A 1 316 ? -16.413 5.228 29.153 1.00 83.19 316 ASP A C 1
ATOM 2393 O O . ASP A 1 316 ? -15.850 4.436 28.401 1.00 83.19 316 ASP A O 1
ATOM 2397 N N . ARG A 1 317 ? -17.627 5.719 28.859 1.00 85.19 317 ARG A N 1
ATOM 2398 C CA . ARG A 1 317 ? -18.353 5.335 27.638 1.00 85.19 317 ARG A CA 1
ATOM 2399 C C . ARG A 1 317 ? -17.657 5.845 26.378 1.00 85.19 317 ARG A C 1
ATOM 2401 O O . ARG A 1 317 ? -17.665 5.141 25.374 1.00 85.19 317 ARG A O 1
ATOM 2408 N N . ILE A 1 318 ? -17.099 7.055 26.422 1.00 84.69 318 ILE A N 1
ATOM 2409 C CA . ILE A 1 318 ? -16.361 7.625 25.291 1.00 84.69 318 ILE A CA 1
ATOM 2410 C C . ILE A 1 318 ? -15.090 6.816 25.035 1.00 84.69 318 ILE A C 1
ATOM 2412 O O . ILE A 1 318 ? -14.898 6.389 23.904 1.00 84.69 318 ILE A O 1
ATOM 2416 N N . ASN A 1 319 ? -14.309 6.506 26.074 1.00 81.19 319 ASN A N 1
ATOM 2417 C CA . ASN A 1 319 ? -13.097 5.689 25.952 1.00 81.19 319 ASN A CA 1
ATOM 2418 C C . ASN A 1 319 ? -13.369 4.279 25.400 1.00 81.19 319 ASN A C 1
ATOM 2420 O O . ASN A 1 319 ? -12.532 3.727 24.702 1.00 81.19 319 ASN A O 1
ATOM 2424 N N . MET A 1 320 ? -14.534 3.698 25.697 1.00 81.25 320 MET A N 1
ATOM 2425 C CA . MET A 1 320 ? -14.950 2.396 25.159 1.00 81.25 320 MET A CA 1
ATOM 2426 C C . MET A 1 320 ? -15.345 2.458 23.670 1.00 81.25 320 MET A C 1
ATOM 2428 O O . MET A 1 320 ? -15.285 1.448 22.973 1.00 81.25 320 MET A O 1
ATOM 2432 N N . LEU A 1 321 ? -15.823 3.611 23.192 1.00 81.25 321 LEU A N 1
ATOM 2433 C CA . LEU A 1 321 ? -16.278 3.805 21.809 1.00 81.25 321 LEU A CA 1
ATOM 2434 C C . LEU A 1 321 ? -15.169 4.286 20.863 1.00 81.25 321 LEU A C 1
ATOM 2436 O O . LEU A 1 321 ? -15.367 4.249 19.648 1.00 81.25 321 LEU A O 1
ATOM 2440 N N . THR A 1 322 ? -14.062 4.788 21.410 1.00 74.56 322 THR A N 1
ATOM 2441 C CA . THR A 1 322 ? -12.878 5.268 20.679 1.00 74.56 322 THR A CA 1
ATOM 2442 C C . THR A 1 322 ? -11.850 4.172 20.490 1.00 74.56 322 THR A C 1
ATOM 2444 O O . THR A 1 322 ? -11.328 4.067 19.360 1.00 74.56 322 THR A O 1
#

Sequence (322 aa):
DGTSGSVMLMSGATPELDQTAAYQMLVDAGFAAETISSDKRNESLIEFAENGRIGDIPLSTLNTEEARDTAYDWLVLNRGLPPRVADDEMRSAIAAHVFYGVYDHPSPDVTSAASDVLAGINNKVMVYKLMDLALDGLSLASIYFLAAIGLAITFGVMRVINMAHGEFIMMGAYTGYVIQLIVPSYTISIMLAIPAAFGVTFLAGVLMERLVIRHLYKRPLETLLATFGISIALQQIAKNIFGTQARPLTSPSWLDGAFVVNDVLAISNIRIAIFCLGLLFLGLMLYVMTRTRFGLETRAVTQNPAMAASMGINPDRINMLT

Foldseek 3Di:
DPDDPPPPPPPDDDPPADLVRLLVVCVVVVNDDDADDLVRLVVVCVVCQDPQALVVHGVVQVPDSVSSLVSSVVCCVPVVDDHHQDPVNSVVSSVVDDDDDDPPDPPVVNVVVVVVVVVVVVVVLVVQLVVQVVLVVLLVVLVVLVLVVVQCLLCLQLVARQPLSVLLVVQLVVLLVVLCVVDVALVVSVVVSNVSSVVRSLVVLLCCCVPPVVVCSVPRVVRRVVSVVVNVVSVVVCCVVPNPDDDDRDHHPQQQAWDDPDPNHTHRSVSVVSSVVSVVVVVVVCCCLPPHPLNVLSVVSSVPVVVSVVVVRHSSVSSSVD

pLDDT: mean 84.24, std 11.81, range [34.03, 96.31]